Protein 3HY3 (pdb70)

B-factor: mean 26.18, std 9.14, range [11.05, 98.12]

Solvent-accessible surface area: 9879 Å² total; per-residue (Å²): 201,54,81,60,65,46,66,47,42,33,152,54,26,47,41,103,0,94,61,113,14,221,88,32,64,83,78,47,21,111,102,1,5,54,47,0,6,68,86,0,41,76,28,66,61,0,102,172,9,55,44,0,0,0,7,16,24,47,112,30,18,1,60,1,118,112,0,8,36,16,0,46,148,131,62,14,47,0,0,0,26,50,44,134,94,144,64,57,68,7,11,1,0,66,1,115,35,40,123,37,26,94,156,20,77,126,25,110,130,103,26,26,28,1,24,123,74,58,147,43,58,54,0,12,84,60,58,0,4,60,0,0,0,1,12,8,1,0,0,0,136,119,5,24,28,2,14,50,47,63,28,46,6,27,53,4,1,133,85,0,85,82,102,31,118,77,92,1,55,1,0,0,4,0,2,99,44,1,38,15,169,105,0,29,38,101,93,41,107,7,83,50,20,14,55,69

GO terms:
  GO:0030272 5-formyltetrahydrofolate cyclo-ligase activity (F, IDA)
  GO:0046653 tetrahydrofolate metabolic process (P, IDA)
  GO:0005739 mitochondrion (C, HTP)
  GO:0030272 5-formyltetrahydrofolate cyclo-ligase activity (F, TAS)
  GO:0005829 cytosol (C, TAS)
  GO:0046655 folic acid metabolic process (P, TAS)
  GO:0005515 protein binding (F, IPI)
  GO:0005524 ATP binding (F, IDA)
  GO:0005542 folic acid binding (F, IDA)
  GO:0005737 cytoplasm (C, IDA)
  GO:0005759 mitochondrial matrix (C, IDA)
  GO:0035999 tetrahydrofolate interconversion (P, IMP)
  GO:0030272 5-formyltetrahydrofolate cyclo-ligase activity (F, IMP)
  GO:0046657 folic acid catabolic process (P, IMP)
  GO:0005829 cytosol (C, IDA)

InterPro domains:
  IPR002698 5-formyltetrahydrofolate cyclo-ligase [PF01812] (10-198)
  IPR002698 5-formyltetrahydrofolate cyclo-ligase [PIRSF006806] (6-199)
  IPR002698 5-formyltetrahydrofolate cyclo-ligase [PTHR23407] (5-200)
  IPR002698 5-formyltetrahydrofolate cyclo-ligase [TIGR02727] (10-197)
  IPR024185 5-formyltetrahydrofolate cyclo-ligase-like domain superfamily [G3DSA:3.40.50.10420] (1-203)
  IPR037171 NagB/RpiA transferase-like [SSF100950] (10-200)

Sequence (196 aa):
MAAAAVSSAKRSLRGELKQRLRAMSAEERLRQSRVLSQKVIAHSEYQKSKRISIFLSMQDEIETEEIIKDIFQRGKICFIPRYRFQSNHMDMVRIESPEEISLLPKTSWNIPQPGEGDVREEALSTGGLDLIFMPGLGFDKHGNRLGRGKGYYDAYLKRCLQHQEVKPYTLALAFKEQICLQVPVNDMKVDEVLYE

Foldseek 3Di:
DVVVVLVVLLVVVLVVLVVVLVVDDPVVLVVFLVVVLVVLVPDPLNLPWQEEEEECDQSSWRHCLSVQQVCVVSNHFYWYWDADVVVRAIFTFTDNHSVVLVVADADPSRGGDHDDPDDTDTQLVPQATQEYADEASAAEFVQFGRHPPPCNVVVVQVVRVVRDPDRHQYEYEDEPSRYDHDRRDPHDGHPYYDGD

CATH classification: 3.40.50.10420

Nearest PDB structures (foldseek):
  3hy3-assembly1_A  TM=1.005E+00  e=4.213E-42  Homo sapiens
  3hxt-assembly1_A  TM=1.002E+00  e=1.364E-39  Homo sapiens
  3hy6-assembly1_A  TM=1.002E+00  e=3.767E-39  Homo sapiens
  3hy4-assembly1_A  TM=9.991E-01  e=3.647E-37  Homo sapiens
  2jcb-assembly2_B  TM=9.205E-01  e=3.045E-14  Bacillus anthracis str. Ames

Organism: Homo sapiens (NCBI:txid9606)

Structure (mmCIF, N/CA/C/O backbone):
data_3HY3
#
_entry.id   3HY3
#
_cell.length_a   48.861
_cell.length_b   144.974
_cell.length_c   59.408
_cell.angle_alpha   90.00
_cell.angle_beta   90.00
_cell.angle_gamma   90.00
#
_symmetry.space_group_name_H-M   'C 2 2 21'
#
loop_
_entity.id
_entity.type
_entity.pdbx_description
1 polymer '5-formyltetrahydrofolate cyclo-ligase'
2 non-polymer 'N-({4-[{[(2R,4S,4aR,6S,8aS)-2-amino-4-hydroxydecahydropteridin-6-yl]methyl}(formyl)amino]phenyl}carbonyl)-D-glutamic acid'
3 non-polymer 'NICKEL (II) ION'
4 non-polymer 'MAGNESIUM ION'
5 water water
#
loop_
_atom_site.group_PDB
_atom_site.id
_atom_site.type_symbol
_atom_site.label_atom_id
_atom_site.label_alt_id
_atom_site.label_comp_id
_atom_site.label_asym_id
_atom_site.label_entity_id
_atom_site.label_seq_id
_atom_site.pdbx_PDB_ins_code
_atom_site.Cartn_x
_atom_site.Cartn_y
_atom_site.Cartn_z
_atom_site.occupancy
_atom_site.B_iso_or_equiv
_atom_site.auth_seq_id
_atom_site.auth_comp_id
_atom_site.auth_asym_id
_atom_site.auth_atom_id
_atom_site.pdbx_PDB_model_num
ATOM 1 N N . MET A 1 1 ? -18.005 10.185 -7.331 1.00 33.05 1 MET A N 1
ATOM 2 C CA . MET A 1 1 ? -18.380 11.564 -7.668 1.00 29.41 1 MET A CA 1
ATOM 3 C C . MET A 1 1 ? -17.788 12.553 -6.620 1.00 27.64 1 MET A C 1
ATOM 4 O O . MET A 1 1 ? -17.241 13.569 -6.987 1.00 25.46 1 MET A O 1
ATOM 9 N N . ALA A 1 2 ? -17.919 12.248 -5.328 1.00 25.48 2 ALA A N 1
ATOM 10 C CA . ALA A 1 2 ? -17.271 13.045 -4.320 1.00 25.43 2 ALA A CA 1
ATOM 11 C C . ALA A 1 2 ? -15.731 13.089 -4.457 1.00 25.79 2 ALA A C 1
ATOM 12 O O . ALA A 1 2 ? -15.137 14.146 -4.209 1.00 23.50 2 ALA A O 1
ATOM 13 N N . ALA A 1 3 ? -15.125 11.936 -4.799 1.00 25.67 3 ALA A N 1
ATOM 14 C CA . ALA A 1 3 ? -13.677 11.852 -5.088 1.00 27.42 3 ALA A CA 1
ATOM 15 C C . ALA A 1 3 ? -13.346 12.802 -6.221 1.00 24.53 3 ALA A C 1
ATOM 16 O O . ALA A 1 3 ? -12.419 13.592 -6.130 1.00 26.57 3 ALA A O 1
ATOM 18 N N . ALA A 1 4 ? -14.116 12.709 -7.302 1.00 23.69 4 ALA A N 1
ATOM 19 C CA . ALA A 1 4 ? -13.848 13.555 -8.468 1.00 21.61 4 ALA A CA 1
ATOM 20 C C . ALA A 1 4 ? -13.963 15.049 -8.105 1.00 21.07 4 ALA A C 1
ATOM 21 O O . ALA A 1 4 ? -13.301 15.848 -8.695 1.00 17.76 4 ALA A O 1
ATOM 23 N N . ALA A 1 5 ? -14.930 15.417 -7.244 1.00 19.77 5 ALA A N 1
ATOM 24 C CA . ALA A 1 5 ? -15.067 16.824 -6.924 1.00 20.60 5 ALA A CA 1
ATOM 25 C C . ALA A 1 5 ? -13.875 17.294 -6.092 1.00 19.57 5 ALA A C 1
ATOM 26 O O . ALA A 1 5 ? -13.417 18.430 -6.206 1.00 18.16 5 ALA A O 1
ATOM 28 N N . VAL A 1 6 ? -13.355 16.393 -5.259 1.00 20.19 6 VAL A N 1
ATOM 29 C CA . VAL A 1 6 ? -12.111 16.703 -4.552 1.00 20.49 6 VAL A CA 1
ATOM 30 C C . VAL A 1 6 ? -10.939 16.948 -5.533 1.00 18.49 6 VAL A C 1
ATOM 31 O O . VAL A 1 6 ? -10.211 17.948 -5.414 1.00 16.99 6 VAL A O 1
ATOM 35 N N . SER A 1 7 ? -10.831 16.054 -6.529 1.00 19.05 7 SER A N 1
ATOM 36 C CA . SER A 1 7 ? -9.734 16.200 -7.517 1.00 19.24 7 SER A CA 1
ATOM 37 C C . SER A 1 7 ? -9.899 17.509 -8.281 1.00 19.39 7 SER A C 1
ATOM 38 O O . SER A 1 7 ? -8.919 18.159 -8.622 1.00 20.10 7 SER A O 1
ATOM 41 N N . SER A 1 8 ? -11.153 17.841 -8.626 1.00 20.28 8 SER A N 1
ATOM 42 C CA . SER A 1 8 ? -11.407 19.063 -9.342 1.00 20.46 8 SER A CA 1
ATOM 43 C C . SER A 1 8 ? -10.963 20.306 -8.530 1.00 19.78 8 SER A C 1
ATOM 44 O O . SER A 1 8 ? -10.341 21.234 -9.053 1.00 20.14 8 SER A O 1
ATOM 47 N N . ALA A 1 9 ? -11.288 20.321 -7.234 1.00 19.82 9 ALA A N 1
ATOM 48 C CA . ALA A 1 9 ? -10.878 21.429 -6.366 1.00 20.47 9 ALA A CA 1
ATOM 49 C C . ALA A 1 9 ? -9.351 21.520 -6.270 1.00 19.85 9 ALA A C 1
ATOM 50 O O . ALA A 1 9 ? -8.765 22.615 -6.304 1.00 20.63 9 ALA A O 1
ATOM 52 N N . LYS A 1 10 ? -8.688 20.369 -6.142 1.00 19.39 10 LYS A N 1
ATOM 53 C CA . LYS A 1 10 ? -7.223 20.372 -6.103 1.00 19.14 10 LYS A CA 1
ATOM 54 C C . LYS A 1 10 ? -6.618 20.927 -7.389 1.00 19.40 10 LYS A C 1
ATOM 55 O O . LYS A 1 10 ? -5.745 21.745 -7.381 1.00 17.75 10 LYS A O 1
ATOM 61 N N . ARG A 1 11 ? -7.166 20.498 -8.515 1.00 20.52 11 ARG A N 1
ATOM 62 C CA . ARG A 1 11 ? -6.678 20.973 -9.800 1.00 19.97 11 ARG A CA 1
ATOM 63 C C . ARG A 1 11 ? -6.853 22.468 -9.933 1.00 19.33 11 ARG A C 1
ATOM 64 O O . ARG A 1 11 ? -5.946 23.198 -10.346 1.00 19.80 11 ARG A O 1
ATOM 72 N N . SER A 1 12 ? -8.037 22.956 -9.587 1.00 20.92 12 SER A N 1
ATOM 73 C CA . SER A 1 12 ? -8.272 24.409 -9.659 1.00 23.61 12 SER A CA 1
ATOM 74 C C . SER A 1 12 ? -7.306 25.227 -8.784 1.00 23.14 12 SER A C 1
ATOM 75 O O . SER A 1 12 ? -6.726 26.218 -9.225 1.00 22.99 12 SER A O 1
ATOM 78 N N . LEU A 1 13 ? -7.091 24.761 -7.560 1.00 21.66 13 LEU A N 1
ATOM 79 C CA . LEU A 1 13 ? -6.155 25.436 -6.675 1.00 20.39 13 LEU A CA 1
ATOM 80 C C . LEU A 1 13 ? -4.690 25.400 -7.179 1.00 20.94 13 LEU A C 1
ATOM 81 O O . LEU A 1 13 ? -3.945 26.379 -7.091 1.00 22.53 13 LEU A O 1
ATOM 86 N N . ARG A 1 14 ? -4.264 24.260 -7.699 1.00 19.67 14 ARG A N 1
ATOM 87 C CA . ARG A 1 14 ? -2.985 24.183 -8.369 1.00 20.36 14 ARG A CA 1
ATOM 88 C C . ARG A 1 14 ? -2.782 25.230 -9.445 1.00 21.71 14 ARG A C 1
ATOM 89 O O . ARG A 1 14 ? -1.700 25.875 -9.505 1.00 20.43 14 ARG A O 1
ATOM 97 N N . GLY A 1 15 ? -3.815 25.400 -10.288 1.00 21.46 15 GLY A N 1
ATOM 98 C CA . GLY A 1 15 ? -3.746 26.437 -11.341 1.00 22.24 15 GLY A CA 1
ATOM 99 C C . GLY A 1 15 ? -3.619 27.810 -10.730 1.00 23.70 15 GLY A C 1
ATOM 100 O O . GLY A 1 15 ? -2.766 28.575 -11.142 1.00 25.99 15 GLY A O 1
ATOM 101 N N . GLU A 1 16 ? -4.391 28.093 -9.678 1.00 25.41 16 GLU A N 1
ATOM 102 C CA . GLU A 1 16 ? -4.237 29.376 -9.003 1.00 28.27 16 GLU A CA 1
ATOM 103 C C . GLU A 1 16 ? -2.816 29.623 -8.459 1.00 25.89 16 GLU A C 1
ATOM 104 O O . GLU A 1 16 ? -2.202 30.675 -8.694 1.00 25.08 16 GLU A O 1
ATOM 110 N N . LEU A 1 17 ? -2.307 28.635 -7.713 1.00 25.82 17 LEU A N 1
ATOM 111 C CA . LEU A 1 17 ? -0.996 28.708 -7.085 1.00 24.51 17 LEU A CA 1
ATOM 112 C C . LEU A 1 17 ? 0.052 28.830 -8.112 1.00 23.52 17 LEU A C 1
ATOM 113 O O . LEU A 1 17 ? 0.921 29.670 -7.980 1.00 24.68 17 LEU A O 1
ATOM 118 N N . LYS A 1 18 ? 0.012 27.989 -9.160 1.00 24.83 18 LYS A N 1
ATOM 119 C CA . LYS A 1 18 ? 1.028 28.084 -10.203 1.00 24.07 18 LYS A CA 1
ATOM 120 C C . LYS A 1 18 ? 1.100 29.448 -10.860 1.00 25.08 18 LYS A C 1
ATOM 121 O O . LYS A 1 18 ? 2.194 29.896 -11.224 1.00 26.08 18 LYS A O 1
ATOM 127 N N . GLN A 1 19 ? -0.044 30.091 -11.052 1.00 25.98 19 GLN A N 1
ATOM 128 C CA . GLN A 1 19 ? -0.064 31.396 -11.677 1.00 28.04 19 GLN A CA 1
ATOM 129 C C . GLN A 1 19 ? 0.656 32.422 -10.781 1.00 30.11 19 GLN A C 1
ATOM 130 O O . GLN A 1 19 ? 1.545 33.211 -11.269 1.00 29.80 19 GLN A O 1
ATOM 132 N N . ARG A 1 20 ? 0.314 32.425 -9.490 1.00 29.52 20 ARG A N 1
ATOM 133 C CA . ARG A 1 20 ? 1.095 33.256 -8.496 1.00 31.56 20 ARG A CA 1
ATOM 134 C C . ARG A 1 20 ? 2.576 32.969 -8.442 1.00 30.84 20 ARG A C 1
ATOM 135 O O . ARG A 1 20 ? 3.422 33.874 -8.377 1.00 32.15 20 ARG A O 1
ATOM 143 N N . LEU A 1 21 ? 2.920 31.688 -8.474 1.00 32.21 21 LEU A N 1
ATOM 144 C CA . LEU A 1 21 ? 4.325 31.352 -8.480 1.00 31.38 21 LEU A CA 1
ATOM 145 C C . LEU A 1 21 ? 5.013 31.820 -9.751 1.00 32.88 21 LEU A C 1
ATOM 146 O O . LEU A 1 21 ? 6.165 32.322 -9.701 1.00 31.78 21 LEU A O 1
ATOM 151 N N . ARG A 1 22 ? 4.336 31.671 -10.896 1.00 32.94 22 ARG A N 1
ATOM 152 C CA . ARG A 1 22 ? 4.845 32.277 -12.158 1.00 35.53 22 ARG A CA 1
ATOM 153 C C . ARG A 1 22 ? 5.036 33.792 -12.057 1.00 34.89 22 ARG A C 1
ATOM 154 O O . ARG A 1 22 ? 5.974 34.323 -12.631 1.00 36.41 22 ARG A O 1
ATOM 162 N N . ALA A 1 23 ? 4.163 34.459 -11.320 1.00 34.39 23 ALA A N 1
ATOM 163 C CA . ALA A 1 23 ? 4.135 35.907 -11.288 1.00 35.20 23 ALA A CA 1
ATOM 164 C C . ALA A 1 23 ? 5.159 36.557 -10.308 1.00 36.77 23 ALA A C 1
ATOM 165 O O . ALA A 1 23 ? 5.183 37.791 -10.115 1.00 37.27 23 ALA A O 1
ATOM 167 N N . MET A 1 24 ? 5.975 35.729 -9.660 1.00 36.97 24 MET A N 1
ATOM 168 C CA . MET A 1 24 ? 6.919 36.211 -8.660 1.00 35.80 24 MET A CA 1
ATOM 169 C C . MET A 1 24 ? 8.272 36.529 -9.346 1.00 34.67 24 MET A C 1
ATOM 170 O O . MET A 1 24 ? 8.645 35.857 -10.287 1.00 36.83 24 MET A O 1
ATOM 175 N N . SER A 1 25 ? 9.069 37.505 -8.920 1.00 33.23 25 SER A N 1
ATOM 176 C CA . SER A 1 25 ? 10.414 37.652 -9.532 1.00 32.18 25 SER A CA 1
ATOM 177 C C . SER A 1 25 ? 11.538 36.710 -9.024 1.00 31.79 25 SER A C 1
ATOM 178 O O . SER A 1 25 ? 11.535 36.265 -7.915 1.00 33.62 25 SER A O 1
ATOM 181 N N . ALA A 1 26 ? 12.529 36.444 -9.831 1.00 31.12 26 ALA A N 1
ATOM 182 C CA . ALA A 1 26 ? 13.635 35.679 -9.360 1.00 32.44 26 ALA A CA 1
ATOM 183 C C . ALA A 1 26 ? 14.191 36.273 -8.069 1.00 33.65 26 ALA A C 1
ATOM 184 O O . ALA A 1 26 ? 14.441 35.549 -7.100 1.00 32.56 26 ALA A O 1
ATOM 186 N N . GLU A 1 27 ? 14.421 37.588 -8.070 1.00 34.16 27 GLU A N 1
ATOM 187 C CA . GLU A 1 27 ? 14.988 38.277 -6.869 1.00 33.65 27 GLU A CA 1
ATOM 188 C C . GLU A 1 27 ? 14.101 38.072 -5.626 1.00 33.43 27 GLU A C 1
ATOM 189 O O . GLU A 1 27 ? 14.577 37.908 -4.518 1.00 35.18 27 GLU A O 1
ATOM 191 N N . GLU A 1 28 ? 12.806 38.092 -5.786 1.00 32.39 28 GLU A N 1
ATOM 192 C CA . GLU A 1 28 ? 11.970 37.973 -4.634 1.00 31.78 28 GLU A CA 1
ATOM 193 C C . GLU A 1 28 ? 11.937 36.506 -4.109 1.00 32.05 28 GLU A C 1
ATOM 194 O O . GLU A 1 28 ? 11.954 36.264 -2.929 1.00 31.01 28 GLU A O 1
ATOM 200 N N . ARG A 1 29 ? 11.831 35.552 -5.004 1.00 30.51 29 ARG A N 1
ATOM 201 C CA . ARG A 1 29 ? 11.871 34.150 -4.586 1.00 29.18 29 ARG A CA 1
ATOM 202 C C . ARG A 1 29 ? 13.166 33.971 -3.752 1.00 29.50 29 ARG A C 1
ATOM 203 O O . ARG A 1 29 ? 13.169 33.308 -2.698 1.00 28.67 29 ARG A O 1
ATOM 205 N N . LEU A 1 30 ? 14.263 34.557 -4.229 1.00 29.16 30 LEU A N 1
ATOM 206 C CA . LEU A 1 30 ? 15.556 34.537 -3.529 1.00 31.02 30 LEU A CA 1
ATOM 207 C C . LEU A 1 30 ? 15.532 35.205 -2.157 1.00 31.09 30 LEU A C 1
ATOM 208 O O . LEU A 1 30 ? 16.196 34.691 -1.228 1.00 29.50 30 LEU A O 1
ATOM 213 N N . ARG A 1 31 ? 14.776 36.296 -2.028 1.00 30.25 31 ARG A N 1
ATOM 214 C CA . ARG A 1 31 ? 14.600 36.986 -0.721 1.00 31.05 31 ARG A CA 1
ATOM 215 C C . ARG A 1 31 ? 13.798 36.144 0.342 1.00 32.04 31 ARG A C 1
ATOM 216 O O . ARG A 1 31 ? 14.231 36.034 1.492 1.00 30.17 31 ARG A O 1
ATOM 224 N N . GLN A 1 32 ? 12.749 35.448 -0.095 1.00 27.97 32 GLN A N 1
ATOM 225 C CA . GLN A 1 32 ? 11.927 34.744 0.837 1.00 27.35 32 GLN A CA 1
ATOM 226 C C . GLN A 1 32 ? 12.705 33.468 1.195 1.00 26.02 32 GLN A C 1
ATOM 227 O O . GLN A 1 32 ? 12.521 32.981 2.338 1.00 24.80 32 GLN A O 1
ATOM 233 N N . SER A 1 33 ? 13.444 32.926 0.221 1.00 24.87 33 SER A N 1
ATOM 234 C CA . SER A 1 33 ? 14.292 31.748 0.463 1.00 24.29 33 SER A CA 1
ATOM 235 C C . SER A 1 33 ? 15.374 32.103 1.513 1.00 26.42 33 SER A C 1
ATOM 236 O O . SER A 1 33 ? 15.701 31.304 2.386 1.00 25.09 33 SER A O 1
ATOM 239 N N . ARG A 1 34 ? 15.975 33.285 1.418 1.00 23.78 34 ARG A N 1
ATOM 240 C CA . ARG A 1 34 ? 16.934 33.697 2.449 1.00 25.35 34 ARG A CA 1
ATOM 241 C C . ARG A 1 34 ? 16.320 33.812 3.843 1.00 23.93 34 ARG A C 1
ATOM 242 O O . ARG A 1 34 ? 16.968 33.403 4.849 1.00 25.19 34 ARG A O 1
ATOM 244 N N . VAL A 1 35 ? 15.128 34.321 3.944 1.00 24.53 35 VAL A N 1
ATOM 245 C CA . VAL A 1 35 ? 14.405 34.408 5.180 1.00 25.14 35 VAL A CA 1
ATOM 246 C C . VAL A 1 35 ? 14.104 32.996 5.745 1.00 27.15 35 VAL A C 1
ATOM 247 O O . VAL A 1 35 ? 14.354 32.711 6.939 1.00 25.28 35 VAL A O 1
ATOM 251 N N . LEU A 1 36 ? 13.656 32.088 4.886 1.00 23.27 36 LEU A N 1
ATOM 252 C CA . LEU A 1 36 ? 13.393 30.740 5.383 1.00 23.65 36 LEU A CA 1
ATOM 253 C C . LEU A 1 36 ? 14.628 30.022 5.806 1.00 22.68 36 LEU A C 1
ATOM 254 O O . LEU A 1 36 ? 14.527 29.233 6.791 1.00 24.88 36 LEU A O 1
ATOM 259 N N . SER A 1 37 ? 15.741 30.209 5.103 1.00 21.95 37 SER A N 1
ATOM 260 C CA . SER A 1 37 ? 17.005 29.546 5.438 1.00 23.43 37 SER A CA 1
ATOM 261 C C . SER A 1 37 ? 17.424 29.909 6.882 1.00 24.69 37 SER A C 1
ATOM 262 O O . SER A 1 37 ? 17.829 29.040 7.636 1.00 23.14 37 SER A O 1
ATOM 265 N N . GLN A 1 38 ? 17.310 31.203 7.225 1.00 25.61 38 GLN A N 1
ATOM 266 C CA . GLN A 1 38 ? 17.640 31.656 8.600 1.00 24.74 38 GLN A CA 1
ATOM 267 C C . GLN A 1 38 ? 16.659 31.025 9.603 1.00 24.34 38 GLN A C 1
ATOM 268 O O . GLN A 1 38 ? 17.061 30.616 10.706 1.00 25.19 38 GLN A O 1
ATOM 270 N N . LYS A 1 39 ? 15.377 30.970 9.259 1.00 22.80 39 LYS A N 1
ATOM 271 C CA . LYS A 1 39 ? 14.388 30.319 10.098 1.00 22.39 39 LYS A CA 1
ATOM 272 C C . LYS A 1 39 ? 14.653 28.840 10.356 1.00 22.91 39 LYS A C 1
ATOM 273 O O . LYS A 1 39 ? 14.568 28.387 11.479 1.00 22.20 39 LYS A O 1
ATOM 279 N N . VAL A 1 40 ? 14.931 28.084 9.297 1.00 21.52 40 VAL A N 1
ATOM 280 C CA . VAL A 1 40 ? 15.330 26.685 9.431 1.00 18.92 40 VAL A CA 1
ATOM 281 C C . VAL A 1 40 ? 16.613 26.507 10.300 1.00 20.16 40 VAL A C 1
ATOM 282 O O . VAL A 1 40 ? 16.608 25.672 11.233 1.00 21.62 40 VAL A O 1
ATOM 286 N N . ILE A 1 41 ? 17.656 27.287 10.030 1.00 19.94 41 ILE A N 1
ATOM 287 C CA . ILE A 1 41 ? 18.914 27.158 10.725 1.00 24.24 41 ILE A CA 1
ATOM 288 C C . ILE A 1 41 ? 18.730 27.389 12.219 1.00 23.65 41 ILE A C 1
ATOM 289 O O . ILE A 1 41 ? 19.423 26.755 13.009 1.00 24.73 41 ILE A O 1
ATOM 294 N N . ALA A 1 42 ? 17.794 28.251 12.610 1.00 23.79 42 ALA A N 1
ATOM 295 C CA . ALA A 1 42 ? 17.447 28.481 14.033 1.00 24.37 42 ALA A CA 1
ATOM 296 C C . ALA A 1 42 ? 16.446 27.501 14.565 1.00 23.23 42 ALA A C 1
ATOM 297 O O . ALA A 1 42 ? 16.062 27.591 15.766 1.00 25.90 42 ALA A O 1
ATOM 299 N N . HIS A 1 43 ? 15.935 26.574 13.734 1.00 19.78 43 HIS A N 1
ATOM 300 C CA . HIS A 1 43 ? 14.828 25.752 14.147 1.00 20.21 43 HIS A CA 1
ATOM 301 C C . HIS A 1 43 ? 15.273 24.509 15.030 1.00 20.85 43 HIS A C 1
ATOM 302 O O . HIS A 1 43 ? 16.173 23.789 14.694 1.00 19.39 43 HIS A O 1
ATOM 309 N N . SER A 1 44 ? 14.641 24.321 16.169 1.00 22.27 44 SER A N 1
ATOM 310 C CA . SER A 1 44 ? 15.162 23.302 17.096 1.00 23.72 44 SER A CA 1
ATOM 311 C C . SER A 1 44 ? 15.102 21.891 16.574 1.00 23.42 44 SER A C 1
ATOM 312 O O . SER A 1 44 ? 16.002 21.074 16.870 1.00 22.40 44 SER A O 1
ATOM 315 N N . GLU A 1 45 ? 14.058 21.570 15.808 1.00 22.70 45 GLU A N 1
ATOM 316 C CA . GLU A 1 45 ? 13.967 20.218 15.239 1.00 23.96 45 GLU A CA 1
ATOM 317 C C . GLU A 1 45 ? 15.049 20.008 14.163 1.00 23.51 45 GLU A C 1
ATOM 318 O O . GLU A 1 45 ? 15.665 18.938 14.087 1.00 21.85 45 GLU A O 1
ATOM 324 N N . TYR A 1 46 ? 15.338 21.032 13.365 1.00 21.04 46 TYR A N 1
ATOM 325 C CA . TYR A 1 46 ? 16.462 21.007 12.427 1.00 19.13 46 TYR A CA 1
ATOM 326 C C . TYR A 1 46 ? 17.823 20.870 13.191 1.00 18.86 46 TYR A C 1
ATOM 327 O O . TYR A 1 46 ? 18.629 20.020 12.899 1.00 15.62 46 TYR A O 1
ATOM 336 N N . GLN A 1 47 ? 18.016 21.655 14.237 1.00 17.18 47 GLN A N 1
ATOM 337 C CA . GLN A 1 47 ? 19.315 21.642 14.934 1.00 18.48 47 GLN A CA 1
ATOM 338 C C . GLN A 1 47 ? 19.587 20.245 15.549 1.00 17.49 47 GLN A C 1
ATOM 339 O O . GLN A 1 47 ? 20.694 19.748 15.509 1.00 19.95 47 GLN A O 1
ATOM 345 N N . LYS A 1 48 ? 18.564 19.613 16.092 1.00 18.22 48 LYS A N 1
ATOM 346 C CA . LYS A 1 48 ? 18.749 18.298 16.728 1.00 19.05 48 LYS A CA 1
ATOM 347 C C . LYS A 1 48 ? 18.752 17.147 15.802 1.00 20.02 48 LYS A C 1
ATOM 348 O O . LYS A 1 48 ? 19.166 16.100 16.195 1.00 21.47 48 LYS A O 1
ATOM 354 N N . SER A 1 49 ? 18.319 17.286 14.559 1.00 19.51 49 SER A N 1
ATOM 355 C CA . SER A 1 49 ? 18.157 16.122 13.657 1.00 21.06 49 SER A CA 1
ATOM 356 C C . SER A 1 49 ? 19.453 15.653 13.031 1.00 21.87 49 SER A C 1
ATOM 357 O O . SER A 1 49 ? 20.293 16.463 12.685 1.00 25.70 49 SER A O 1
ATOM 360 N N . LYS A 1 50 ? 19.709 14.325 13.034 1.00 17.62 50 LYS A N 1
ATOM 361 C CA . LYS A 1 50 ? 21.003 13.823 12.510 1.00 20.05 50 LYS A CA 1
ATOM 362 C C . LYS A 1 50 ? 20.883 13.380 11.078 1.00 19.78 50 LYS A C 1
ATOM 363 O O . LYS A 1 50 ? 21.848 13.475 10.335 1.00 21.76 50 LYS A O 1
ATOM 365 N N . ARG A 1 51 ? 19.703 12.881 10.721 1.00 16.46 51 ARG A N 1
ATOM 366 C CA . ARG A 1 51 ? 19.507 12.245 9.348 1.00 14.45 51 ARG A CA 1
ATOM 367 C C . ARG A 1 51 ? 18.355 12.984 8.701 1.00 13.39 51 ARG A C 1
ATOM 368 O O . ARG A 1 51 ? 17.229 12.963 9.219 1.00 14.66 51 ARG A O 1
ATOM 376 N N . ILE A 1 52 ? 18.646 13.634 7.589 1.00 15.56 52 ILE A N 1
ATOM 377 C CA . ILE A 1 52 ? 17.725 14.620 6.976 1.00 15.45 52 ILE A CA 1
ATOM 378 C C . ILE A 1 52 ? 17.473 14.338 5.528 1.00 13.17 52 ILE A C 1
ATOM 379 O O . ILE A 1 52 ? 18.377 13.916 4.817 1.00 16.18 52 ILE A O 1
ATOM 384 N N . SER A 1 53 ? 16.216 14.466 5.112 1.00 15.28 53 SER A N 1
ATOM 385 C CA . SER A 1 53 ? 15.908 14.452 3.677 1.00 15.12 53 SER A CA 1
ATOM 386 C C . SER A 1 53 ? 15.540 15.883 3.272 1.00 13.10 53 SER A C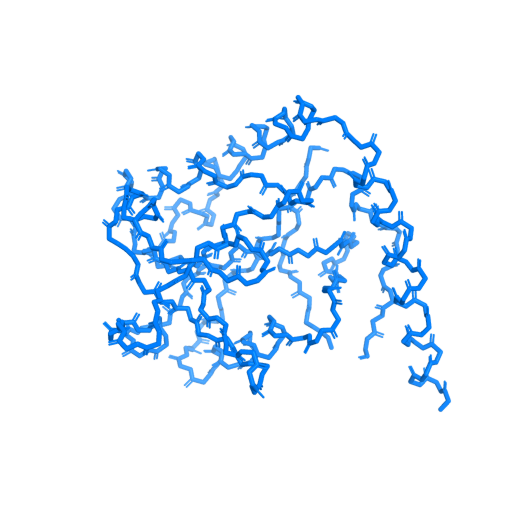 1
ATOM 387 O O . SER A 1 53 ? 14.727 16.534 3.905 1.00 13.32 53 SER A O 1
ATOM 390 N N . ILE A 1 54 ? 16.179 16.364 2.210 1.00 12.26 54 ILE A N 1
ATOM 391 C CA . ILE A 1 54 ? 15.834 17.734 1.669 1.00 12.25 54 ILE A CA 1
ATOM 392 C C . ILE A 1 54 ? 15.709 17.632 0.168 1.00 13.56 54 ILE A C 1
ATOM 393 O O . ILE A 1 54 ? 16.376 16.770 -0.484 1.00 13.66 54 ILE A O 1
ATOM 398 N N . PHE A 1 55 ? 14.831 18.460 -0.385 1.00 13.21 55 PHE A N 1
ATOM 399 C CA . PHE A 1 55 ? 14.688 18.472 -1.861 1.00 14.23 55 PHE A CA 1
ATOM 400 C C . PHE A 1 55 ? 15.571 19.512 -2.550 1.00 16.19 55 PHE A C 1
ATOM 401 O O . PHE A 1 55 ? 16.056 20.486 -1.945 1.00 15.34 55 PHE A O 1
ATOM 409 N N . LEU A 1 56 ? 15.827 19.259 -3.839 1.00 15.80 56 LEU A N 1
ATOM 410 C CA . LEU A 1 56 ? 16.651 20.141 -4.640 1.00 19.19 56 LEU A CA 1
ATOM 411 C C . LEU A 1 56 ? 15.687 21.027 -5.436 1.00 20.39 56 LEU A C 1
ATOM 412 O O . LEU A 1 56 ? 14.792 20.530 -6.108 1.00 21.29 56 LEU A O 1
ATOM 417 N N . SER A 1 57 ? 15.811 22.323 -5.308 1.00 22.23 57 SER A N 1
ATOM 418 C CA . SER A 1 57 ? 14.629 23.224 -5.493 1.00 21.42 57 SER A CA 1
ATOM 419 C C . SER A 1 57 ? 14.349 23.424 -6.965 1.00 23.87 57 SER A C 1
ATOM 420 O O . SER A 1 57 ? 15.297 23.693 -7.758 1.00 22.92 57 SER A O 1
ATOM 423 N N . MET A 1 58 ? 13.080 23.261 -7.304 1.00 23.19 58 MET A N 1
ATOM 424 C CA . MET A 1 58 ? 12.548 23.663 -8.672 1.00 25.31 58 MET A CA 1
ATOM 425 C C . MET A 1 58 ? 12.329 25.177 -8.706 1.00 26.14 58 MET A C 1
ATOM 426 O O . MET A 1 58 ? 12.392 25.866 -7.632 1.00 24.98 58 MET A O 1
ATOM 431 N N . GLN A 1 59 ? 12.106 25.751 -9.904 1.00 27.13 59 GLN A N 1
ATOM 432 C CA . GLN A 1 59 ? 12.062 27.213 -9.951 1.00 28.15 59 GLN A CA 1
ATOM 433 C C . GLN A 1 59 ? 10.830 27.761 -9.241 1.00 28.21 59 GLN A C 1
ATOM 434 O O . GLN A 1 59 ? 10.751 28.945 -8.979 1.00 29.38 59 GLN A O 1
ATOM 436 N N . ASP A 1 60 ? 9.869 26.921 -8.916 1.00 28.79 60 ASP A N 1
ATOM 437 C CA . ASP A 1 60 ? 8.664 27.438 -8.270 1.00 28.55 60 ASP A CA 1
ATOM 438 C C . ASP A 1 60 ? 8.681 27.073 -6.777 1.00 25.95 60 ASP A C 1
ATOM 439 O O . ASP A 1 60 ? 7.624 26.966 -6.167 1.00 28.60 60 ASP A O 1
ATOM 444 N N . GLU A 1 61 ? 9.857 26.783 -6.254 1.00 23.41 61 GLU A N 1
ATOM 445 C CA . GLU A 1 61 ? 9.954 26.313 -4.852 1.00 21.75 61 GLU A CA 1
ATOM 446 C C . GLU A 1 61 ? 10.920 27.231 -4.103 1.00 20.18 61 GLU A C 1
ATOM 447 O O . GLU A 1 61 ? 11.889 27.728 -4.677 1.00 23.32 61 GLU A O 1
ATOM 453 N N . ILE A 1 62 ? 10.703 27.355 -2.783 1.00 20.93 62 ILE A N 1
ATOM 454 C CA . ILE A 1 62 ? 11.790 27.831 -1.925 1.00 20.49 62 ILE A CA 1
ATOM 455 C C . ILE A 1 62 ? 13.219 27.202 -2.308 1.00 22.93 62 ILE A C 1
ATOM 456 O O . ILE A 1 62 ? 13.377 25.987 -2.512 1.00 23.90 62 ILE A O 1
ATOM 461 N N . GLU A 1 63 ? 14.252 28.050 -2.460 1.00 21.17 63 GLU A N 1
ATOM 462 C CA . GLU A 1 63 ? 15.608 27.611 -2.787 1.00 22.24 63 GLU A CA 1
ATOM 463 C C . GLU A 1 63 ? 16.249 27.007 -1.514 1.00 20.86 63 GLU A C 1
ATOM 464 O O . GLU A 1 63 ? 16.386 27.686 -0.502 1.00 21.90 63 GLU A O 1
ATOM 470 N N . THR A 1 64 ? 16.659 25.753 -1.578 1.00 19.63 64 THR A N 1
ATOM 471 C CA . THR A 1 64 ? 17.266 25.076 -0.388 1.00 20.00 64 THR A CA 1
ATOM 472 C C . THR A 1 64 ? 18.839 25.058 -0.338 1.00 21.64 64 THR A C 1
ATOM 473 O O . THR A 1 64 ? 19.471 24.485 0.615 1.00 20.85 64 THR A O 1
ATOM 477 N N . GLU A 1 65 ? 19.504 25.677 -1.332 1.00 21.16 65 GLU A N 1
ATOM 478 C CA . GLU A 1 65 ? 20.913 25.689 -1.432 1.00 22.50 65 GLU A CA 1
ATOM 479 C C . GLU A 1 65 ? 21.681 26.065 -0.107 1.00 21.67 65 GLU A C 1
ATOM 480 O O . GLU A 1 65 ? 22.637 25.378 0.285 1.00 21.58 65 GLU A O 1
ATOM 486 N N . GLU A 1 66 ? 21.251 27.107 0.539 1.00 22.06 66 GLU A N 1
ATOM 487 C CA . GLU A 1 66 ? 21.922 27.550 1.772 1.00 24.28 66 GLU A CA 1
ATOM 488 C C . GLU A 1 66 ? 21.719 26.518 2.909 1.00 23.12 66 GLU A C 1
ATOM 489 O O . GLU A 1 66 ? 22.630 26.312 3.706 1.00 22.27 66 GLU A O 1
ATOM 495 N N . ILE A 1 67 ? 20.545 25.888 2.943 1.00 21.16 67 ILE A N 1
ATOM 496 C CA . ILE A 1 67 ? 20.223 24.842 3.958 1.00 20.54 67 ILE A CA 1
ATOM 497 C C . ILE A 1 67 ? 21.135 23.626 3.735 1.00 21.86 67 ILE A C 1
ATOM 498 O O . ILE A 1 67 ? 21.704 23.050 4.680 1.00 19.72 67 ILE A O 1
ATOM 503 N N . ILE A 1 68 ? 21.349 23.267 2.470 1.00 18.55 68 ILE A N 1
ATOM 504 C CA . ILE A 1 68 ? 22.203 22.157 2.184 1.00 18.05 68 ILE A CA 1
ATOM 505 C C . ILE A 1 68 ? 23.616 22.381 2.633 1.00 18.96 68 ILE A C 1
ATOM 506 O O . ILE A 1 68 ? 24.258 21.490 3.238 1.00 17.04 68 ILE A O 1
ATOM 511 N N . LYS A 1 69 ? 24.122 23.598 2.374 1.00 19.13 69 LYS A N 1
ATOM 512 C CA . LYS A 1 69 ? 25.447 23.874 2.793 1.00 19.92 69 LYS A CA 1
ATOM 513 C C . LYS A 1 69 ? 25.502 23.772 4.343 1.00 20.96 69 LYS A C 1
ATOM 514 O O . LYS A 1 69 ? 26.436 23.148 4.881 1.00 22.52 69 LYS A O 1
ATOM 516 N N . ASP A 1 70 ? 24.487 24.286 5.032 1.00 21.36 70 ASP A N 1
ATOM 517 C CA . ASP A 1 70 ? 24.473 24.221 6.517 1.00 20.59 70 ASP A CA 1
ATOM 518 C C . ASP A 1 70 ? 24.430 22.782 6.994 1.00 21.46 70 ASP A C 1
ATOM 519 O O . ASP A 1 70 ? 25.055 22.422 7.986 1.00 20.06 70 ASP A O 1
ATOM 524 N N . ILE A 1 71 ? 23.600 21.971 6.324 1.00 18.51 71 ILE A N 1
ATOM 525 C CA . ILE A 1 71 ? 23.519 20.546 6.680 1.00 18.05 71 ILE A CA 1
ATOM 526 C C . ILE A 1 71 ? 24.867 19.867 6.723 1.00 19.51 71 ILE A C 1
ATOM 527 O O . ILE A 1 71 ? 25.179 19.145 7.658 1.00 20.38 71 ILE A O 1
ATOM 532 N N . PHE A 1 72 ? 25.680 20.066 5.692 1.00 20.67 72 PHE A N 1
ATOM 533 C CA . PHE A 1 72 ? 26.945 19.415 5.658 1.00 21.96 72 PHE A CA 1
ATOM 534 C C . PHE A 1 72 ? 27.950 20.073 6.651 1.00 25.45 72 PHE A C 1
ATOM 535 O O . PHE A 1 72 ? 28.808 19.401 7.185 1.00 25.67 72 PHE A O 1
ATOM 543 N N . GLN A 1 73 ? 27.779 21.354 6.910 1.00 25.67 73 GLN A N 1
ATOM 544 C CA . GLN A 1 73 ? 28.596 22.029 7.961 1.00 27.78 73 GLN A CA 1
ATOM 545 C C . GLN A 1 73 ? 28.333 21.496 9.367 1.00 27.15 73 GLN A C 1
ATOM 546 O O . GLN A 1 73 ? 29.181 21.568 10.266 1.00 28.48 73 GLN A O 1
ATOM 552 N N . ARG A 1 74 ? 27.125 21.042 9.615 1.00 23.71 74 ARG A N 1
ATOM 553 C CA . ARG A 1 74 ? 26.798 20.467 10.848 1.00 24.04 74 ARG A CA 1
ATOM 554 C C . ARG A 1 74 ? 26.939 18.918 10.925 1.00 22.80 74 ARG A C 1
ATOM 555 O O . ARG A 1 74 ? 26.407 18.312 11.880 1.00 23.69 74 ARG A O 1
ATOM 563 N N . GLY A 1 75 ? 27.627 18.351 9.929 1.00 22.95 75 GLY A N 1
ATOM 564 C CA . GLY A 1 75 ? 27.853 16.911 9.815 1.00 23.69 75 GLY A CA 1
ATOM 565 C C . GLY A 1 75 ? 26.554 16.105 9.893 1.00 23.51 75 GLY A C 1
ATOM 566 O O . GLY A 1 75 ? 26.522 15.010 10.439 1.00 24.19 75 GLY A O 1
ATOM 567 N N . LYS A 1 76 ? 25.462 16.622 9.329 1.00 21.84 76 LYS A N 1
ATOM 568 C CA . LYS A 1 76 ? 24.262 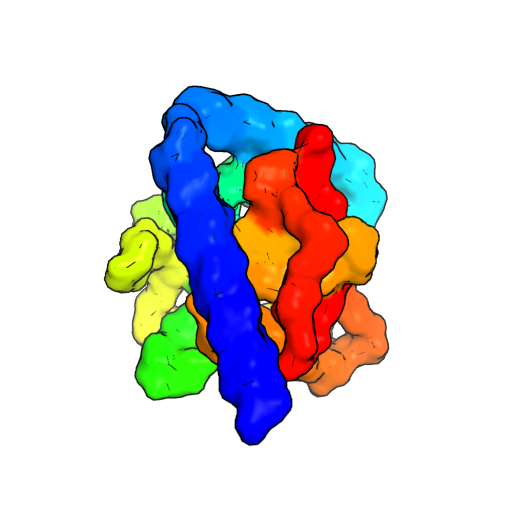15.852 9.279 1.00 20.35 76 LYS A CA 1
ATOM 569 C C . LYS A 1 76 ? 24.387 14.916 8.082 1.00 18.71 76 LYS A C 1
ATOM 570 O O . LYS A 1 76 ? 25.087 15.234 7.143 1.00 22.44 76 LYS A O 1
ATOM 576 N N . ILE A 1 77 ? 23.673 13.797 8.112 1.00 18.96 77 ILE A N 1
ATOM 577 C CA . ILE A 1 77 ? 23.624 12.828 7.012 1.00 18.65 77 ILE A CA 1
ATOM 578 C C . ILE A 1 77 ? 22.477 13.282 6.107 1.00 17.03 77 ILE A C 1
ATOM 579 O O . ILE A 1 77 ? 21.353 13.402 6.535 1.00 19.00 77 ILE A O 1
ATOM 584 N N . CYS A 1 78 ? 22.784 13.466 4.825 1.00 17.78 78 CYS A N 1
ATOM 585 C CA . CYS A 1 78 ? 21.866 14.219 3.949 1.00 15.25 78 CYS A CA 1
ATOM 586 C C . CYS A 1 78 ? 21.363 13.266 2.827 1.00 16.06 78 CYS A C 1
ATOM 587 O O . CYS A 1 78 ? 22.192 12.565 2.189 1.00 17.19 78 CYS A O 1
ATOM 590 N N . PHE A 1 79 ? 20.042 13.237 2.659 1.00 13.50 79 PHE A N 1
ATOM 591 C CA . PHE A 1 79 ? 19.407 12.395 1.594 1.00 13.92 79 PHE A CA 1
ATOM 592 C C . PHE A 1 79 ? 18.600 13.301 0.694 1.00 13.45 79 PHE A C 1
ATOM 593 O O . PHE A 1 79 ? 17.970 14.279 1.181 1.00 14.20 79 PHE A O 1
ATOM 601 N N . ILE A 1 80 ? 18.581 12.963 -0.616 1.00 13.14 80 ILE A N 1
ATOM 602 C CA . ILE A 1 80 ? 17.767 13.735 -1.568 1.00 11.69 80 ILE A CA 1
ATOM 603 C C . ILE A 1 80 ? 16.810 12.757 -2.300 1.00 12.76 80 ILE A C 1
ATOM 604 O O . ILE A 1 80 ? 17.078 11.545 -2.355 1.00 11.05 80 ILE A O 1
ATOM 609 N N . PRO A 1 81 ? 15.760 13.283 -2.938 1.00 11.52 81 PRO A N 1
ATOM 610 C CA . PRO A 1 81 ? 14.855 12.452 -3.717 1.00 13.35 81 PRO A CA 1
ATOM 611 C C . PRO A 1 81 ? 15.517 11.827 -4.899 1.00 12.85 81 PRO A C 1
ATOM 612 O O . PRO A 1 81 ? 16.301 12.452 -5.590 1.00 13.58 81 PRO A O 1
ATOM 616 N N . ARG A 1 82 ? 15.134 10.563 -5.152 1.00 13.48 82 ARG A N 1
ATOM 617 C CA . ARG A 1 82 ? 15.463 9.890 -6.447 1.00 13.20 82 ARG A CA 1
ATOM 618 C C . ARG A 1 82 ? 14.166 9.263 -6.886 1.00 14.45 82 ARG A C 1
ATOM 619 O O . ARG A 1 82 ? 13.644 8.326 -6.221 1.00 15.42 82 ARG A O 1
ATOM 627 N N . TYR A 1 83 ? 13.546 9.843 -7.915 1.00 14.47 83 TYR A N 1
ATOM 628 C CA . TYR A 1 83 ? 12.246 9.480 -8.311 1.00 16.42 83 TYR A CA 1
ATOM 629 C C . TYR A 1 83 ? 12.343 8.513 -9.532 1.00 18.96 83 TYR A C 1
ATOM 630 O O . TYR A 1 83 ? 13.116 8.755 -10.431 1.00 18.73 83 TYR A O 1
ATOM 639 N N . ARG A 1 84 ? 11.541 7.443 -9.519 1.00 21.01 84 ARG A N 1
ATOM 640 C CA . ARG A 1 84 ? 11.510 6.535 -10.659 1.00 23.34 84 ARG A CA 1
ATOM 641 C C . ARG A 1 84 ? 10.188 6.812 -11.337 1.00 22.99 84 ARG A C 1
ATOM 642 O O . ARG A 1 84 ? 9.133 6.536 -10.766 1.00 22.15 84 ARG A O 1
ATOM 650 N N . PHE A 1 85 ? 10.248 7.467 -12.503 1.00 24.13 85 PHE A N 1
ATOM 651 C CA . PHE A 1 85 ? 9.066 7.979 -13.200 1.00 26.47 85 PHE A CA 1
ATOM 652 C C . PHE A 1 85 ? 8.182 6.842 -13.696 1.00 27.34 85 PHE A C 1
ATOM 653 O O . PHE A 1 85 ? 7.000 6.978 -13.674 1.00 24.29 85 PHE A O 1
ATOM 661 N N . GLN A 1 86 ? 8.782 5.702 -14.015 1.00 28.41 86 GLN A N 1
ATOM 662 C CA . GLN A 1 86 ? 7.981 4.600 -14.585 1.00 30.58 86 GLN A CA 1
ATOM 663 C C . GLN A 1 86 ? 6.989 4.093 -13.561 1.00 31.78 86 GLN A C 1
ATOM 664 O O . GLN A 1 86 ? 5.949 3.611 -13.944 1.00 33.81 86 GLN A O 1
ATOM 670 N N . SER A 1 87 ? 7.297 4.156 -12.259 1.00 30.26 87 SER A N 1
ATOM 671 C CA . SER A 1 87 ? 6.431 3.516 -11.263 1.00 29.69 87 SER A CA 1
ATOM 672 C C . SER A 1 87 ? 5.925 4.546 -10.266 1.00 30.02 87 SER A C 1
ATOM 673 O O . SER A 1 87 ? 5.280 4.189 -9.284 1.00 28.84 87 SER A O 1
ATOM 676 N N . ASN A 1 88 ? 6.235 5.823 -10.521 1.00 27.83 88 ASN A N 1
ATOM 677 C CA . ASN A 1 88 ? 5.793 6.903 -9.624 1.00 26.85 88 ASN A CA 1
ATOM 678 C C . ASN A 1 88 ? 6.253 6.620 -8.186 1.00 26.98 88 ASN A C 1
ATOM 679 O O . ASN A 1 88 ? 5.503 6.771 -7.240 1.00 28.17 88 ASN A O 1
ATOM 684 N N . HIS A 1 89 ? 7.508 6.239 -8.012 1.00 25.53 89 HIS A N 1
ATOM 685 C CA . HIS A 1 89 ? 8.011 5.740 -6.679 1.00 22.37 89 HIS A CA 1
ATOM 686 C C . HIS A 1 89 ? 9.219 6.642 -6.403 1.00 19.25 89 HIS A C 1
ATOM 687 O O . HIS A 1 89 ? 10.085 6.860 -7.279 1.00 20.65 89 HIS A O 1
ATOM 694 N N . MET A 1 90 ? 9.405 7.018 -5.129 1.00 17.40 90 MET A N 1
ATOM 695 C CA . MET A 1 90 ? 10.592 7.846 -4.793 1.00 16.02 90 MET A CA 1
ATOM 696 C C . MET A 1 90 ? 11.344 7.094 -3.658 1.00 16.00 90 MET A C 1
ATOM 697 O O . MET A 1 90 ? 10.717 6.389 -2.770 1.00 17.72 90 MET A O 1
ATOM 702 N N . ASP A 1 91 ? 12.673 7.196 -3.695 1.00 13.81 91 ASP A N 1
ATOM 703 C CA . ASP A 1 91 ? 13.525 6.838 -2.509 1.00 14.46 91 ASP A CA 1
ATOM 704 C C . ASP A 1 91 ? 14.281 8.082 -2.095 1.00 14.34 91 ASP A C 1
ATOM 705 O O . ASP A 1 91 ? 14.330 9.076 -2.855 1.00 15.93 91 ASP A O 1
ATOM 710 N N . MET A 1 92 ? 14.845 8.071 -0.893 1.00 12.66 92 MET A N 1
ATOM 711 C CA . MET A 1 92 ? 15.703 9.176 -0.504 1.00 14.57 92 MET A CA 1
ATOM 712 C C . MET A 1 92 ? 17.132 8.619 -0.466 1.00 13.21 92 MET A C 1
ATOM 713 O O . MET A 1 92 ? 17.417 7.613 0.269 1.00 14.23 92 MET A O 1
ATOM 718 N N . VAL A 1 93 ? 18.041 9.219 -1.264 1.00 12.37 93 VAL A N 1
ATOM 719 C CA . VAL A 1 93 ? 19.322 8.631 -1.449 1.00 12.98 93 VAL A CA 1
ATOM 720 C C . VAL A 1 93 ? 20.466 9.556 -0.939 1.00 14.15 93 VAL A C 1
ATOM 721 O O . VAL A 1 93 ? 20.377 10.780 -1.042 1.00 13.13 93 VAL A O 1
ATOM 725 N N . ARG A 1 94 ? 21.520 8.922 -0.405 1.00 15.35 94 ARG A N 1
ATOM 726 C CA . ARG A 1 94 ? 22.549 9.749 0.291 1.00 15.02 94 ARG A CA 1
ATOM 727 C C . ARG A 1 94 ? 23.464 10.499 -0.627 1.00 15.54 94 ARG A C 1
ATOM 728 O O . ARG A 1 94 ? 23.991 9.924 -1.589 1.00 17.17 94 ARG A O 1
ATOM 736 N N . ILE A 1 95 ? 23.688 11.787 -0.373 1.00 14.67 95 ILE A N 1
ATOM 737 C CA . ILE A 1 95 ? 24.779 12.522 -1.054 1.00 17.46 95 ILE A CA 1
ATOM 738 C C . ILE A 1 95 ? 25.818 12.949 0.023 1.00 19.09 95 ILE A C 1
ATOM 739 O O . ILE A 1 95 ? 25.462 13.046 1.239 1.00 18.97 95 ILE A O 1
ATOM 744 N N . GLU A 1 96 ? 27.058 13.170 -0.398 1.00 21.56 96 GLU A N 1
ATOM 745 C CA . GLU A 1 96 ? 28.150 13.296 0.600 1.00 23.34 96 GLU A CA 1
ATOM 746 C C . GLU A 1 96 ? 28.754 14.704 0.637 1.00 23.67 96 GLU A C 1
ATOM 747 O O . GLU A 1 96 ? 29.551 14.982 1.505 1.00 24.48 96 GLU A O 1
ATOM 753 N N . SER A 1 97 ? 28.385 15.569 -0.288 1.00 21.96 97 SER A N 1
ATOM 754 C CA . SER A 1 97 ? 28.787 16.990 -0.259 1.00 22.31 97 SER A CA 1
ATOM 755 C C . SER A 1 97 ? 27.783 17.844 -1.061 1.00 22.63 97 SER A C 1
ATOM 756 O O . SER A 1 97 ? 27.027 17.322 -1.925 1.00 21.88 97 SER A O 1
ATOM 759 N N . PRO A 1 98 ? 27.776 19.157 -0.821 1.00 22.91 98 PRO A N 1
ATOM 760 C CA . PRO A 1 98 ? 26.969 20.010 -1.688 1.00 23.03 98 PRO A CA 1
ATOM 761 C C . PRO A 1 98 ? 27.530 19.938 -3.089 1.00 23.62 98 PRO A C 1
ATOM 762 O O . PRO A 1 98 ? 26.766 20.022 -4.059 1.00 23.89 98 PRO A O 1
ATOM 766 N N . GLU A 1 99 ? 28.853 19.840 -3.222 1.00 21.32 99 GLU A N 1
ATOM 767 C CA . GLU A 1 99 ? 29.437 19.957 -4.567 1.00 22.45 99 GLU A CA 1
ATOM 768 C C . GLU A 1 99 ? 29.098 18.774 -5.460 1.00 22.64 99 GLU A C 1
ATOM 769 O O . GLU A 1 99 ? 29.074 18.887 -6.671 1.00 20.15 99 GLU A O 1
ATOM 775 N N . GLU A 1 100 ? 28.825 17.629 -4.861 1.00 20.72 100 GLU A N 1
ATOM 776 C CA . GLU A 1 100 ? 28.465 16.444 -5.640 1.00 21.34 100 GLU A CA 1
ATOM 777 C C . GLU A 1 100 ? 27.221 16.717 -6.497 1.00 19.50 100 GLU A C 1
ATOM 778 O O . GLU A 1 100 ? 27.060 16.161 -7.577 1.00 19.06 100 GLU A O 1
ATOM 784 N N . ILE A 1 101 ? 26.321 17.545 -5.981 1.00 19.10 101 ILE A N 1
ATOM 785 C CA . ILE A 1 101 ? 25.056 17.857 -6.618 1.00 18.77 101 ILE A CA 1
ATOM 786 C C . ILE A 1 101 ? 25.253 18.394 -8.063 1.00 20.45 101 ILE A C 1
ATOM 787 O O . ILE A 1 101 ? 24.525 17.983 -8.982 1.00 18.88 101 ILE A O 1
ATOM 792 N N . SER A 1 102 ? 26.255 19.245 -8.220 1.00 20.54 102 SER A N 1
ATOM 793 C CA . SER A 1 102 ? 26.584 19.820 -9.502 1.00 22.66 102 SER A CA 1
ATOM 794 C C . SER A 1 102 ? 26.995 18.837 -10.578 1.00 21.28 102 SER A C 1
ATOM 795 O O . SER A 1 102 ? 26.962 19.186 -11.764 1.00 21.06 102 SER A O 1
ATOM 798 N N . LEU A 1 103 ? 27.482 17.663 -10.178 1.00 20.08 103 LEU A N 1
ATOM 799 C CA . LEU A 1 103 ? 27.932 16.660 -11.182 1.00 17.92 103 LEU A CA 1
ATOM 800 C C . LEU A 1 103 ? 26.830 15.648 -11.578 1.00 17.74 103 LEU A C 1
ATOM 801 O O . LEU A 1 103 ? 27.033 14.866 -12.477 1.00 17.44 103 LEU A O 1
ATOM 806 N N . LEU A 1 104 ? 25.712 15.605 -10.846 1.00 15.72 104 LEU A N 1
ATOM 807 C CA . LEU A 1 104 ? 24.727 14.565 -11.098 1.00 15.38 104 LEU A CA 1
ATOM 808 C C . LEU A 1 104 ? 23.992 14.829 -12.405 1.00 15.72 104 LEU A C 1
ATOM 809 O O . LEU A 1 104 ? 23.861 15.991 -12.847 1.00 15.59 104 LEU A O 1
ATOM 814 N N . PRO A 1 105 ? 23.507 13.754 -13.041 1.00 15.11 105 PRO A N 1
ATOM 815 C CA . PRO A 1 105 ? 22.640 13.930 -14.187 1.00 16.55 105 PRO A CA 1
ATOM 816 C C . PRO A 1 105 ? 21.314 14.581 -13.679 1.00 17.76 105 PRO A C 1
ATOM 817 O O . PRO A 1 105 ? 21.038 14.553 -12.460 1.00 16.42 105 PRO A O 1
ATOM 821 N N . LYS A 1 106 ? 20.496 15.113 -14.601 1.00 17.66 106 LYS A N 1
ATOM 822 C CA . LYS A 1 106 ? 19.292 15.764 -14.253 1.00 18.80 106 LYS A CA 1
ATOM 823 C C . LYS A 1 106 ? 18.100 15.007 -14.877 1.00 19.97 106 LYS A C 1
ATOM 824 O O . LYS A 1 106 ? 18.264 14.345 -15.883 1.00 18.50 106 LYS A O 1
ATOM 830 N N . THR A 1 107 ? 16.928 15.110 -14.244 1.00 18.19 107 THR A N 1
ATOM 831 C CA . THR A 1 107 ? 15.711 14.601 -14.829 1.00 17.69 107 THR A CA 1
ATOM 832 C C . THR A 1 107 ? 15.090 15.544 -15.874 1.00 17.64 107 THR A C 1
ATOM 833 O O . THR A 1 107 ? 15.562 16.630 -16.082 1.00 17.90 107 THR A O 1
ATOM 837 N N . SER A 1 108 ? 13.972 15.132 -16.424 1.00 20.72 108 SER A N 1
ATOM 838 C CA . SER A 1 108 ? 13.146 15.984 -17.296 1.00 21.74 108 SER A CA 1
ATOM 839 C C . SER A 1 108 ? 12.491 17.203 -16.602 1.00 24.60 108 SER A C 1
ATOM 840 O O . SER A 1 108 ? 11.853 18.051 -17.271 1.00 24.62 108 SER A O 1
ATOM 843 N N . TRP A 1 109 ? 12.599 17.280 -15.271 1.00 20.69 109 TRP A N 1
ATOM 844 C CA . TRP A 1 109 ? 12.236 18.484 -14.541 1.00 21.68 109 TRP A CA 1
ATOM 845 C C . TRP A 1 109 ? 13.481 19.358 -14.293 1.00 20.12 109 TRP A C 1
ATOM 846 O O . TRP A 1 109 ? 13.451 20.323 -13.545 1.00 20.71 109 TRP A O 1
ATOM 857 N N . ASN A 1 110 ? 14.597 19.032 -14.956 1.00 19.96 110 ASN A N 1
ATOM 858 C CA . ASN A 1 110 ? 15.827 19.778 -14.780 1.00 21.74 110 ASN A CA 1
ATOM 859 C C . ASN A 1 110 ? 16.354 19.804 -13.318 1.00 21.35 110 ASN A C 1
ATOM 860 O O . ASN A 1 110 ? 16.988 20.758 -12.934 1.00 22.08 110 ASN A O 1
ATOM 865 N N . ILE A 1 111 ? 16.069 18.764 -12.555 1.00 20.28 111 ILE A N 1
ATOM 866 C CA . ILE A 1 111 ? 16.535 18.639 -11.161 1.00 21.05 111 ILE A CA 1
ATOM 867 C C . ILE A 1 111 ? 17.608 17.498 -11.130 1.00 18.21 111 ILE A C 1
ATOM 868 O O . ILE A 1 111 ? 17.429 16.414 -11.735 1.00 19.30 111 ILE A O 1
ATOM 873 N N . PRO A 1 112 ? 18.677 17.698 -10.372 1.00 18.69 112 PRO A N 1
ATOM 874 C CA . PRO A 1 112 ? 19.645 16.651 -10.228 1.00 16.69 112 PRO A CA 1
ATOM 875 C C . PRO A 1 112 ? 19.111 15.456 -9.426 1.00 18.23 112 PRO A C 1
ATOM 876 O O . PRO A 1 112 ? 18.409 15.629 -8.414 1.00 17.38 112 PRO A O 1
ATOM 880 N N . GLN A 1 113 ? 19.532 14.272 -9.849 1.00 16.30 113 GLN A N 1
ATOM 881 C CA . GLN A 1 113 ? 19.381 13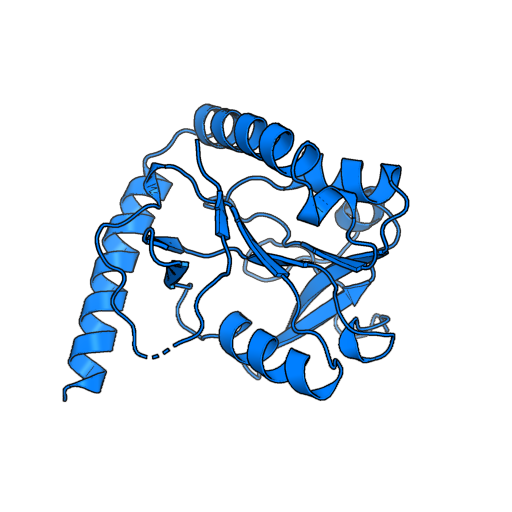.058 -9.004 1.00 18.28 113 GLN A CA 1
ATOM 882 C C . GLN A 1 113 ? 20.348 11.994 -9.542 1.00 18.28 113 GLN A C 1
ATOM 883 O O . GLN A 1 113 ? 20.648 12.016 -10.771 1.00 18.06 113 GLN A O 1
ATOM 889 N N . PRO A 1 114 ? 20.825 11.079 -8.674 1.00 19.18 114 PRO A N 1
ATOM 890 C CA . PRO A 1 114 ? 21.804 10.065 -9.124 1.00 20.01 114 PRO A CA 1
ATOM 891 C C . PRO A 1 114 ? 21.187 9.231 -10.213 1.00 18.78 114 PRO A C 1
ATOM 892 O O . PRO A 1 114 ? 19.969 8.966 -10.185 1.00 20.88 114 PRO A O 1
ATOM 896 N N . GLY A 1 115 ? 21.987 8.800 -11.187 1.00 20.57 115 GLY A N 1
ATOM 897 C CA . GLY A 1 115 ? 21.384 8.062 -12.262 1.00 23.04 115 GLY A CA 1
ATOM 898 C C . GLY A 1 115 ? 21.044 6.604 -11.961 1.00 25.71 115 GLY A C 1
ATOM 899 O O . GLY A 1 115 ? 21.374 6.086 -10.910 1.00 23.26 115 GLY A O 1
ATOM 900 N N . GLU A 1 116 ? 20.380 5.965 -12.930 1.00 28.06 116 GLU A N 1
ATOM 901 C CA . GLU A 1 116 ? 19.860 4.622 -12.865 1.00 30.28 116 GLU A CA 1
ATOM 902 C C . GLU A 1 116 ? 20.877 3.602 -12.344 1.00 31.61 116 GLU A C 1
ATOM 903 O O . GLU A 1 116 ? 20.545 2.764 -11.494 1.00 33.77 116 GLU A O 1
ATOM 905 N N . GLY A 1 117 ? 22.123 3.646 -12.751 1.00 31.75 117 GLY A N 1
ATOM 906 C CA . GLY A 1 117 ? 22.976 2.597 -12.176 1.00 30.71 117 GLY A CA 1
ATOM 907 C C . GLY A 1 117 ? 23.926 3.024 -11.088 1.00 31.04 117 GLY A C 1
ATOM 908 O O . GLY A 1 117 ? 24.863 2.293 -10.779 1.00 31.97 117 GLY A O 1
ATOM 909 N N . ASP A 1 118 ? 23.710 4.206 -10.490 1.00 28.03 118 ASP A N 1
ATOM 910 C CA . ASP A 1 118 ? 24.554 4.703 -9.430 1.00 25.00 118 ASP A CA 1
ATOM 911 C C . ASP A 1 118 ? 23.963 4.112 -8.130 1.00 25.64 118 ASP A C 1
ATOM 912 O O . ASP A 1 118 ? 22.897 4.526 -7.642 1.00 25.76 118 ASP A O 1
ATOM 917 N N . VAL A 1 119 ? 24.639 3.141 -7.543 1.00 26.36 119 VAL A N 1
ATOM 918 C CA . VAL A 1 119 ? 24.131 2.455 -6.355 1.00 25.97 119 VAL A CA 1
ATOM 919 C C . VAL A 1 119 ? 24.267 3.373 -5.160 1.00 25.91 119 VAL A C 1
ATOM 920 O O . VAL A 1 119 ? 25.355 3.814 -4.842 1.00 27.87 119 VAL A O 1
ATOM 924 N N . ARG A 1 120 ? 23.186 3.646 -4.468 1.00 24.42 120 ARG A N 1
ATOM 925 C CA . ARG A 1 120 ? 23.195 4.648 -3.438 1.00 23.48 120 ARG A CA 1
ATOM 926 C C . ARG A 1 120 ? 22.673 4.082 -2.154 1.00 21.11 120 ARG A C 1
ATOM 927 O O . ARG A 1 120 ? 21.821 3.276 -2.163 1.00 23.47 120 ARG A O 1
ATOM 935 N N . GLU A 1 121 ? 23.227 4.514 -1.031 1.00 20.52 121 GLU A N 1
ATOM 936 C CA . GLU A 1 121 ? 22.600 4.238 0.230 1.00 20.79 121 GLU A CA 1
ATOM 937 C C . GLU A 1 121 ? 21.222 4.915 0.307 1.00 19.19 121 GLU A C 1
ATOM 938 O O . GLU A 1 121 ? 21.139 6.074 0.087 1.00 18.96 121 GLU A O 1
ATOM 944 N N . GLU A 1 122 ? 20.171 4.179 0.635 1.00 18.69 122 GLU A N 1
ATOM 945 C CA . GLU A 1 122 ? 18.838 4.685 0.812 1.00 17.23 122 GLU A CA 1
ATOM 946 C C . GLU A 1 122 ? 18.583 4.956 2.262 1.00 17.96 122 GLU A C 1
ATOM 947 O O . GLU A 1 122 ? 19.023 4.153 3.138 1.00 18.17 122 GLU A O 1
ATOM 953 N N . ALA A 1 123 ? 17.796 5.981 2.549 1.00 15.30 123 ALA A N 1
ATOM 954 C CA . ALA A 1 123 ? 17.611 6.398 3.966 1.00 16.51 123 ALA A CA 1
ATOM 955 C C . ALA A 1 123 ? 16.920 5.260 4.789 1.00 17.57 123 ALA A C 1
ATOM 956 O O . ALA A 1 123 ? 17.242 5.041 5.932 1.00 16.77 123 ALA A O 1
ATOM 958 N N . LEU A 1 124 ? 15.899 4.614 4.195 1.00 19.68 124 LEU A N 1
ATOM 959 C CA . LEU A 1 124 ? 15.189 3.550 4.950 1.00 22.11 124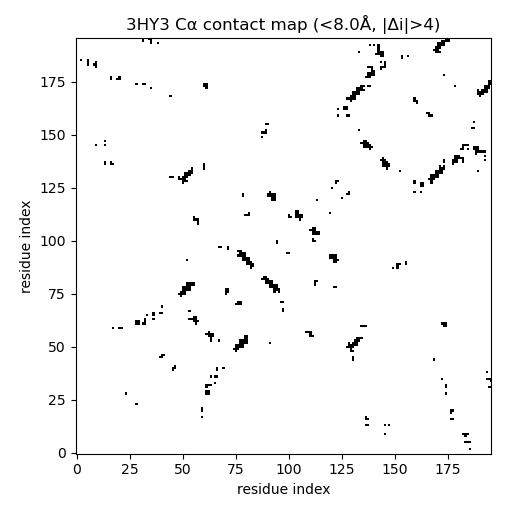 LEU A CA 1
ATOM 960 C C . LEU A 1 124 ? 15.997 2.221 5.016 1.00 24.60 124 LEU A C 1
ATOM 961 O O . LEU A 1 124 ? 15.614 1.276 5.710 1.00 28.05 124 LEU A O 1
ATOM 966 N N . SER A 1 125 ? 17.119 2.131 4.335 1.00 26.20 125 SER A N 1
ATOM 967 C CA . SER A 1 125 ? 17.932 0.929 4.484 1.00 27.25 125 SER A CA 1
ATOM 968 C C . SER A 1 125 ? 19.004 1.083 5.605 1.00 25.76 125 SER A C 1
ATOM 969 O O . SER A 1 125 ? 19.711 0.083 5.958 1.00 26.61 125 SER A O 1
ATOM 972 N N . THR A 1 126 ? 19.147 2.303 6.170 1.00 23.31 126 THR A N 1
ATOM 973 C CA . THR A 1 126 ? 20.283 2.573 7.075 1.00 23.22 126 THR A CA 1
ATOM 974 C C . THR A 1 126 ? 19.857 3.332 8.325 1.00 24.31 126 THR A C 1
ATOM 975 O O . THR A 1 126 ? 20.667 4.017 8.941 1.00 26.48 126 THR A O 1
ATOM 979 N N . GLY A 1 127 ? 18.589 3.273 8.657 1.00 23.80 127 GLY A N 1
ATOM 980 C CA . GLY A 1 127 ? 18.122 3.948 9.888 1.00 24.79 127 GLY A CA 1
ATOM 981 C C . GLY A 1 127 ? 16.860 4.775 9.834 1.00 24.67 127 GLY A C 1
ATOM 982 O O . GLY A 1 127 ? 16.264 5.096 10.915 1.00 27.75 127 GLY A O 1
ATOM 983 N N . GLY A 1 128 ? 16.439 5.156 8.644 1.00 21.73 128 GLY A N 1
ATOM 984 C CA . GLY A 1 128 ? 15.262 6.062 8.469 1.00 21.35 128 GLY A CA 1
ATOM 985 C C . GLY A 1 128 ? 15.695 7.528 8.559 1.00 18.29 128 GLY A C 1
ATOM 986 O O . GLY A 1 128 ? 16.876 7.869 8.354 1.00 17.43 128 GLY A O 1
ATOM 987 N N . LEU A 1 129 ? 14.751 8.410 8.943 1.00 18.50 129 LEU A N 1
ATOM 988 C CA . LEU A 1 129 ? 14.991 9.883 8.845 1.00 16.49 129 LEU A CA 1
ATOM 989 C C . LEU A 1 129 ? 14.456 10.579 10.092 1.00 16.76 129 LEU A C 1
ATOM 990 O O . LEU A 1 129 ? 13.395 10.249 10.548 1.00 19.89 129 LEU A O 1
ATOM 995 N N . ASP A 1 130 ? 15.217 11.511 10.623 1.00 14.83 130 ASP A N 1
ATOM 996 C CA . ASP A 1 130 ? 14.722 12.340 11.749 1.00 14.82 130 ASP A CA 1
ATOM 997 C C . ASP A 1 130 ? 13.814 13.465 11.246 1.00 15.66 130 ASP A C 1
ATOM 998 O O . ASP A 1 130 ? 12.853 13.815 11.881 1.00 15.11 130 ASP A O 1
ATOM 1003 N N . LEU A 1 131 ? 14.138 13.998 10.061 1.00 16.25 131 LEU A N 1
ATOM 1004 C CA . LEU A 1 131 ? 13.437 15.201 9.550 1.00 14.94 131 LEU A CA 1
ATOM 1005 C C . LEU A 1 131 ? 13.383 15.192 8.018 1.00 14.07 131 LEU A C 1
ATOM 1006 O O . LEU A 1 131 ? 14.390 14.889 7.350 1.00 13.63 131 LEU A O 1
ATOM 1011 N N . ILE A 1 132 ? 12.198 15.501 7.487 1.00 13.19 132 ILE A N 1
ATOM 1012 C CA . ILE A 1 132 ? 12.019 15.550 6.062 1.00 12.47 132 ILE A CA 1
ATOM 1013 C C . ILE A 1 132 ? 11.497 16.953 5.718 1.00 12.51 132 ILE A C 1
ATOM 1014 O O . ILE A 1 132 ? 10.404 17.318 6.158 1.00 12.72 132 ILE A O 1
ATOM 1019 N N . PHE A 1 133 ? 12.257 17.693 4.905 1.00 13.02 133 PHE A N 1
ATOM 1020 C CA . PHE A 1 133 ? 11.793 19.016 4.323 1.00 13.44 133 PHE A CA 1
ATOM 1021 C C . PHE A 1 133 ? 10.831 18.684 3.231 1.00 15.49 133 PHE A C 1
ATOM 1022 O O . PHE A 1 133 ? 11.133 17.873 2.287 1.00 17.05 133 PHE A O 1
ATOM 1030 N N . MET A 1 134 ? 9.639 19.222 3.351 1.00 17.15 134 MET A N 1
ATOM 1031 C CA . MET A 1 134 ? 8.523 18.842 2.470 1.00 19.75 134 MET A CA 1
ATOM 1032 C C . MET A 1 134 ? 8.316 19.966 1.422 1.00 19.94 134 MET A C 1
ATOM 1033 O O . MET A 1 134 ? 8.119 21.151 1.802 1.00 21.99 134 MET A O 1
ATOM 1038 N N . PRO A 1 135 ? 8.461 19.636 0.120 1.00 19.77 135 PRO A N 1
ATOM 1039 C CA . PRO A 1 135 ? 8.044 20.649 -0.908 1.00 18.20 135 PRO A CA 1
ATOM 1040 C C . PRO A 1 135 ? 6.543 20.500 -1.199 1.00 17.53 135 PRO A C 1
ATOM 1041 O O . PRO A 1 135 ? 5.852 19.580 -0.711 1.00 17.51 135 PRO A O 1
ATOM 1045 N N . GLY A 1 136 ? 5.968 21.451 -1.937 1.00 18.49 136 GLY A N 1
ATOM 1046 C CA . GLY A 1 136 ? 4.582 21.251 -2.371 1.00 17.67 136 GLY A CA 1
ATOM 1047 C C . GLY A 1 136 ? 4.142 22.550 -3.039 1.00 18.63 136 GLY A C 1
ATOM 1048 O O . GLY A 1 136 ? 4.819 23.558 -2.946 1.00 17.38 136 GLY A O 1
ATOM 1049 N N . LEU A 1 137 ? 3.011 22.506 -3.711 1.00 19.64 137 LEU A N 1
ATOM 1050 C CA . LEU A 1 137 ? 2.527 23.751 -4.354 1.00 18.46 137 LEU A CA 1
ATOM 1051 C C . LEU A 1 137 ? 1.802 24.649 -3.417 1.00 19.17 137 LEU A C 1
ATOM 1052 O O . LEU A 1 137 ? 1.820 25.856 -3.603 1.00 20.71 137 LEU A O 1
ATOM 1057 N N . GLY A 1 138 ? 1.106 24.085 -2.455 1.00 18.86 138 GLY A N 1
ATOM 1058 C CA . GLY A 1 138 ? 0.323 24.928 -1.491 1.00 20.21 138 GLY A CA 1
ATOM 1059 C C . GLY A 1 138 ? 0.269 24.260 -0.106 1.00 20.97 138 GLY A C 1
ATOM 1060 O O . GLY A 1 138 ? 0.337 23.036 0.026 1.00 18.79 138 GLY A O 1
ATOM 1061 N N . PHE A 1 139 ? 0.005 25.040 0.929 1.00 18.84 139 PHE A N 1
ATOM 1062 C CA . PHE A 1 139 ? -0.187 24.461 2.239 1.00 18.90 139 PHE A CA 1
ATOM 1063 C C . PHE A 1 139 ? -1.227 25.343 2.926 1.00 19.51 139 PHE A C 1
ATOM 1064 O O . PHE A 1 139 ? -1.244 26.535 2.642 1.00 20.78 139 PHE A O 1
ATOM 1072 N N . ASP A 1 140 ? -2.036 24.774 3.808 1.00 19.76 140 ASP A N 1
ATOM 1073 C CA . ASP A 1 140 ? -2.825 25.659 4.721 1.00 22.35 140 ASP A CA 1
ATOM 1074 C C . ASP A 1 140 ? -2.196 25.598 6.140 1.00 24.88 140 ASP A C 1
ATOM 1075 O O . ASP A 1 140 ? -1.106 24.938 6.367 1.00 22.83 140 ASP A O 1
ATOM 1080 N N . LYS A 1 141 ? -2.808 26.340 7.061 1.00 25.33 141 LYS A N 1
ATOM 1081 C CA . LYS A 1 141 ? -2.261 26.459 8.436 1.00 26.88 141 LYS A CA 1
ATOM 1082 C C . LYS A 1 141 ? -2.569 25.294 9.307 1.00 26.91 141 LYS A C 1
ATOM 1083 O O . LYS A 1 141 ? -2.102 25.253 10.444 1.00 28.79 141 LYS A O 1
ATOM 1089 N N . HIS A 1 142 ? -3.326 24.339 8.826 1.00 26.01 142 HIS A N 1
ATOM 1090 C CA . HIS A 1 142 ? -3.527 23.094 9.538 1.00 27.03 142 HIS A CA 1
ATOM 1091 C C . HIS A 1 142 ? -2.465 22.074 9.136 1.00 26.57 142 HIS A C 1
ATOM 1092 O O . HIS A 1 142 ? -2.520 20.925 9.588 1.00 27.29 142 HIS A O 1
ATOM 1099 N N . GLY A 1 143 ? -1.575 22.456 8.236 1.00 25.30 143 GLY A N 1
ATOM 1100 C CA . GLY A 1 143 ? -0.621 21.477 7.757 1.00 24.57 143 GLY A CA 1
ATOM 1101 C C . GLY A 1 143 ? -1.072 20.610 6.589 1.00 24.30 143 GLY A C 1
ATOM 1102 O O . GLY A 1 143 ? -0.338 19.683 6.154 1.00 21.73 143 GLY A O 1
ATOM 1103 N N . ASN A 1 144 ? -2.223 20.906 6.003 1.00 20.91 144 ASN A N 1
ATOM 1104 C CA . ASN A 1 144 ? -2.570 20.170 4.790 1.00 21.28 144 ASN A CA 1
ATOM 1105 C C . ASN A 1 144 ? -1.634 20.630 3.682 1.00 20.03 144 ASN A C 1
ATOM 1106 O O . ASN A 1 144 ? -1.235 21.771 3.616 1.00 19.61 144 ASN A O 1
ATOM 1111 N N . ARG A 1 145 ? -1.359 19.717 2.749 1.00 19.54 145 ARG A N 1
ATOM 1112 C CA . ARG A 1 145 ? -0.423 20.012 1.684 1.00 17.66 145 ARG A CA 1
ATOM 1113 C C . ARG A 1 145 ? -1.089 19.667 0.341 1.00 16.15 145 ARG A C 1
ATOM 1114 O O . ARG A 1 145 ? -1.802 18.650 0.205 1.00 18.14 145 ARG A O 1
ATOM 1122 N N . LEU A 1 146 ? -0.789 20.510 -0.644 1.00 16.89 146 LEU A N 1
ATOM 1123 C CA . LEU A 1 146 ? -1.263 20.257 -1.982 1.00 15.93 146 LEU A CA 1
ATOM 1124 C C . LEU A 1 146 ? 0.030 19.982 -2.723 1.00 15.21 146 LEU A C 1
ATOM 1125 O O . LEU A 1 146 ? 0.824 20.858 -2.938 1.00 14.86 146 LEU A O 1
ATOM 1130 N N . GLY A 1 147 ? 0.204 18.743 -3.156 1.00 17.29 147 GLY A N 1
ATOM 1131 C CA . GLY A 1 147 ? 1.378 18.375 -3.962 1.00 20.02 147 GLY A CA 1
ATOM 1132 C C . GLY A 1 147 ? 1.104 18.550 -5.470 1.00 21.42 147 GLY A C 1
ATOM 1133 O O . GLY A 1 147 ? 0.100 19.190 -5.913 1.00 18.05 147 GLY A O 1
ATOM 1134 N N . ARG A 1 148 ? 2.004 18.031 -6.290 1.00 20.42 148 ARG A N 1
ATOM 1135 C CA . ARG A 1 148 ? 1.870 18.272 -7.750 1.00 22.57 148 ARG A CA 1
ATOM 1136 C C . ARG A 1 148 ? 0.859 17.331 -8.400 1.00 23.87 148 ARG A C 1
ATOM 1137 O O . ARG A 1 148 ? 0.431 17.550 -9.595 1.00 24.55 148 ARG A O 1
ATOM 1145 N N . GLY A 1 149 ? 0.452 16.295 -7.675 1.00 23.90 149 GLY A N 1
ATOM 1146 C CA . GLY A 1 149 ? -0.602 15.475 -8.151 1.00 25.18 149 GLY A CA 1
ATOM 1147 C C . GLY A 1 149 ? -0.421 13.990 -7.931 1.00 27.11 149 GLY A C 1
ATOM 1148 O O . GLY A 1 149 ? -1.374 13.325 -7.506 1.00 30.37 149 GLY A O 1
ATOM 1149 N N . LYS A 1 150 ? 0.793 13.455 -8.121 1.00 27.17 150 LYS A N 1
ATOM 1150 C CA . LYS A 1 150 ? 0.859 11.985 -8.088 1.00 28.13 150 LYS A CA 1
ATOM 1151 C C . LYS A 1 150 ? 1.141 11.342 -6.704 1.00 27.71 150 LYS A C 1
ATOM 1152 O O . LYS A 1 150 ? 1.187 10.084 -6.569 1.00 28.59 150 LYS A O 1
ATOM 1154 N N . GLY A 1 151 ? 1.240 12.174 -5.677 1.00 23.50 151 GLY A N 1
ATOM 1155 C CA . GLY A 1 151 ? 1.337 11.642 -4.300 1.00 23.84 151 GLY A CA 1
ATOM 1156 C C . GLY A 1 151 ? 2.563 10.827 -3.920 1.00 21.84 151 GLY A C 1
ATOM 1157 O O . GLY A 1 151 ? 2.527 9.958 -3.023 1.00 22.06 151 GLY A O 1
ATOM 1158 N N . TYR A 1 152 ? 3.673 11.133 -4.572 1.00 21.46 152 TYR A N 1
ATOM 1159 C CA . TYR A 1 152 ? 4.895 10.423 -4.227 1.00 19.80 152 TYR A CA 1
ATOM 1160 C C . TYR A 1 152 ? 5.375 10.714 -2.793 1.00 19.01 152 TYR A C 1
ATOM 1161 O O . TYR A 1 152 ? 5.847 9.817 -2.128 1.00 18.23 152 TYR A O 1
ATOM 1170 N N . TYR A 1 153 ? 5.247 11.965 -2.316 1.00 19.99 153 TYR A N 1
ATOM 1171 C CA . TYR A 1 153 ? 5.636 12.216 -0.917 1.00 21.82 153 TYR A CA 1
ATOM 1172 C C . TYR A 1 153 ? 4.675 11.588 0.054 1.00 22.34 153 TYR A C 1
ATOM 1173 O O . TYR A 1 153 ? 5.086 11.039 1.100 1.00 20.75 153 TYR A O 1
ATOM 1182 N N . ASP A 1 154 ? 3.368 11.629 -0.268 1.00 23.34 154 ASP A N 1
ATOM 1183 C CA . ASP A 1 154 ? 2.425 10.950 0.655 1.00 26.41 154 ASP A CA 1
ATOM 1184 C C . ASP A 1 154 ? 2.758 9.460 0.792 1.00 24.49 154 ASP A C 1
ATOM 1185 O O . ASP A 1 154 ? 2.739 8.858 1.869 1.00 23.94 154 ASP A O 1
ATOM 1190 N N . ALA A 1 155 ? 3.001 8.811 -0.340 1.00 25.10 155 ALA A N 1
ATOM 1191 C CA . ALA A 1 155 ? 3.398 7.414 -0.305 1.00 24.53 155 ALA A CA 1
ATOM 1192 C C . ALA A 1 155 ? 4.721 7.190 0.464 1.00 24.00 155 ALA A C 1
ATOM 1193 O O . ALA A 1 155 ? 4.904 6.167 1.136 1.00 21.80 155 ALA A O 1
ATOM 1195 N N . TYR A 1 156 ? 5.697 8.101 0.269 1.00 20.82 156 TYR A N 1
ATOM 1196 C CA . TYR A 1 156 ? 6.972 7.926 0.962 1.00 20.57 156 TYR A CA 1
ATOM 1197 C C . TYR A 1 156 ? 6.784 8.058 2.503 1.00 21.05 156 TYR A C 1
ATOM 1198 O O . TYR A 1 156 ? 7.351 7.255 3.248 1.00 19.18 156 TYR A O 1
ATOM 1207 N N . LEU A 1 157 ? 6.011 9.059 2.939 1.00 22.57 157 LEU A N 1
ATOM 1208 C CA . LEU A 1 157 ? 5.718 9.186 4.399 1.00 23.91 157 LEU A CA 1
ATOM 1209 C C . LEU A 1 157 ? 5.116 7.939 4.972 1.00 25.53 157 LEU A C 1
ATOM 1210 O O . LEU A 1 157 ? 5.554 7.451 6.016 1.00 24.25 157 LEU A O 1
ATOM 1215 N N . LYS A 1 158 ? 4.153 7.356 4.264 1.00 28.18 158 LYS A N 1
ATOM 1216 C CA . LYS A 1 158 ? 3.621 6.037 4.742 1.00 28.79 158 LYS A CA 1
ATOM 1217 C C . LYS A 1 158 ? 4.689 4.997 4.882 1.00 28.35 158 LYS A C 1
ATOM 1218 O O . LYS A 1 158 ? 4.733 4.254 5.881 1.00 28.94 158 LYS A O 1
ATOM 1224 N N . ARG A 1 159 ? 5.566 4.879 3.878 1.00 28.17 159 ARG A N 1
ATOM 1225 C CA . ARG A 1 159 ? 6.682 3.964 3.974 1.00 27.94 159 ARG A CA 1
ATOM 1226 C C . ARG A 1 159 ? 7.608 4.176 5.128 1.00 27.28 159 ARG A C 1
ATOM 1227 O O . ARG A 1 159 ? 8.228 3.209 5.593 1.00 28.97 159 ARG A O 1
ATOM 1235 N N . CYS A 1 160 ? 7.814 5.428 5.548 1.00 27.10 160 CYS A N 1
ATOM 1236 C CA . CYS A 1 160 ? 8.732 5.628 6.687 1.00 29.16 160 CYS A CA 1
ATOM 1237 C C . CYS A 1 160 ? 8.384 4.888 7.987 1.00 32.19 160 CYS A C 1
ATOM 1238 O O . CYS A 1 160 ? 9.269 4.389 8.740 1.00 33.94 160 CYS A O 1
ATOM 1241 N N . LEU A 1 161 ? 7.100 4.774 8.221 1.00 36.41 161 LEU A N 1
ATOM 1242 C CA . LEU A 1 161 ? 6.595 4.037 9.387 1.00 38.29 161 LEU A CA 1
ATOM 1243 C C . LEU A 1 161 ? 7.073 2.556 9.472 1.00 39.39 161 LEU A C 1
ATOM 1244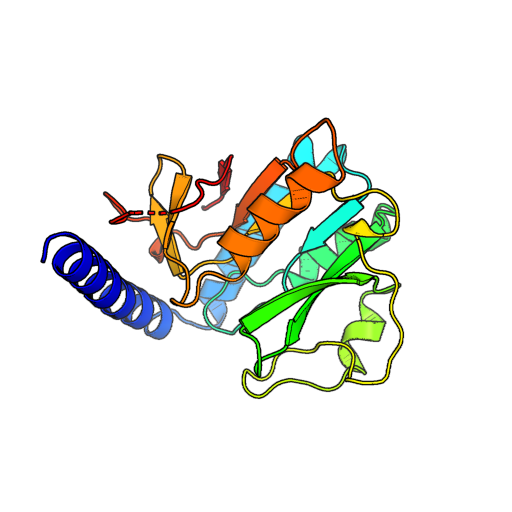 O O . LEU A 1 161 ? 7.176 1.982 10.582 1.00 41.93 161 LEU A O 1
ATOM 1249 N N . GLN A 1 162 ? 7.416 1.945 8.344 1.00 36.83 162 GLN A N 1
ATOM 1250 C CA . GLN A 1 162 ? 7.823 0.566 8.364 1.00 37.85 162 GLN A CA 1
ATOM 1251 C C . GLN A 1 162 ? 9.278 0.348 8.791 1.00 37.18 162 GLN A C 1
ATOM 1252 O O . GLN A 1 162 ? 9.773 -0.823 8.727 1.00 36.81 162 GLN A O 1
ATOM 1254 N N . HIS A 1 163 ? 9.956 1.422 9.215 1.00 35.25 163 HIS A N 1
ATOM 1255 C CA . HIS A 1 163 ? 11.327 1.282 9.650 1.00 34.33 163 HIS A CA 1
ATOM 1256 C C . HIS A 1 163 ? 11.646 1.977 10.863 1.00 34.56 163 HIS A C 1
ATOM 1257 O O . HIS A 1 163 ? 12.790 1.783 11.393 1.00 33.65 163 HIS A O 1
ATOM 1264 N N . GLN A 1 164 ? 10.719 2.849 11.274 1.00 33.80 164 GLN A N 1
ATOM 1265 C CA . GLN A 1 164 ? 11.006 3.579 12.438 1.00 34.07 164 GLN A CA 1
ATOM 1266 C C . GLN A 1 164 ? 9.813 3.622 13.378 1.00 34.91 164 GLN A C 1
ATOM 1267 O O . GLN A 1 164 ? 8.678 3.643 12.926 1.00 31.84 164 GLN A O 1
ATOM 1273 N N . GLU A 1 165 ? 10.159 3.547 14.671 1.00 37.75 165 GLU A N 1
ATOM 1274 C CA . GLU A 1 165 ? 9.323 3.647 15.851 1.00 40.60 165 GLU A CA 1
ATOM 1275 C C . GLU A 1 165 ? 8.833 5.049 15.796 1.00 41.67 165 GLU A C 1
ATOM 1276 O O . GLU A 1 165 ? 7.624 5.274 15.790 1.00 43.75 165 GLU A O 1
ATOM 1278 N N . VAL A 1 166 ? 9.765 5.996 15.641 1.00 40.31 166 VAL A N 1
ATOM 1279 C CA . VAL A 1 166 ? 9.381 7.395 15.747 1.00 38.99 166 VAL A CA 1
ATOM 1280 C C . VAL A 1 166 ? 9.245 7.998 14.346 1.00 37.53 166 VAL A C 1
ATOM 1281 O O . VAL A 1 166 ? 10.201 7.968 13.612 1.00 36.58 166 VAL A O 1
ATOM 1283 N N . LYS A 1 167 ? 8.057 8.450 13.963 1.00 35.18 167 LYS A N 1
ATOM 1284 C CA . LYS A 1 167 ? 7.816 9.044 12.625 1.00 34.40 167 LYS A CA 1
ATOM 1285 C C . LYS A 1 167 ? 8.702 10.305 12.315 1.00 30.42 167 LYS A C 1
ATOM 1286 O O . LYS A 1 167 ? 8.995 11.045 13.221 1.00 31.71 167 LYS A O 1
ATOM 1292 N N . PRO A 1 168 ? 9.194 10.501 11.056 1.00 26.62 168 PRO A N 1
ATOM 1293 C CA . PRO A 1 168 ? 10.106 11.673 10.852 1.00 22.02 168 PRO A CA 1
ATOM 1294 C C . PRO A 1 168 ? 9.331 12.980 11.101 1.00 20.49 168 PRO A C 1
ATOM 1295 O O . PRO A 1 168 ? 8.145 13.009 10.703 1.00 22.37 168 PRO A O 1
ATOM 1299 N N . TYR A 1 169 ? 9.993 14.034 11.619 1.00 15.70 169 TYR A N 1
ATOM 1300 C CA . TYR A 1 169 ? 9.355 15.347 11.678 1.00 16.24 169 TYR A CA 1
ATOM 1301 C C . TYR A 1 169 ? 9.207 15.913 10.243 1.00 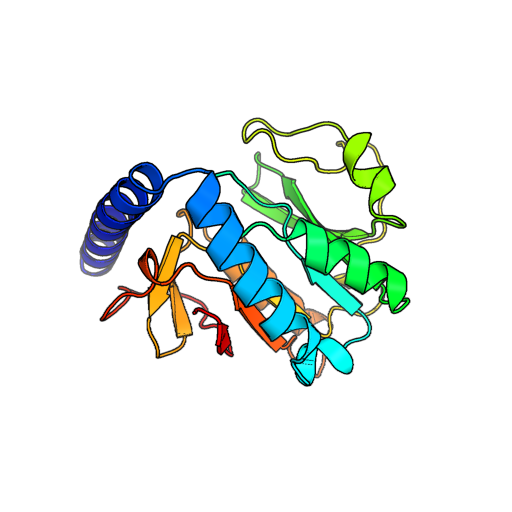14.79 169 TYR A C 1
ATOM 1302 O O . TYR A 1 169 ? 10.134 15.773 9.440 1.00 15.51 169 TYR A O 1
ATOM 1311 N N . THR A 1 170 ? 8.049 16.473 9.876 1.00 16.39 170 THR A N 1
ATOM 1312 C CA . THR A 1 170 ? 7.904 16.950 8.485 1.00 15.56 170 THR A CA 1
ATOM 1313 C C . THR A 1 170 ? 7.772 18.475 8.513 1.00 16.83 170 THR A C 1
ATOM 1314 O O . THR A 1 170 ? 6.872 19.002 9.193 1.00 17.23 170 THR A O 1
ATOM 1318 N N . LEU A 1 171 ? 8.672 19.139 7.812 1.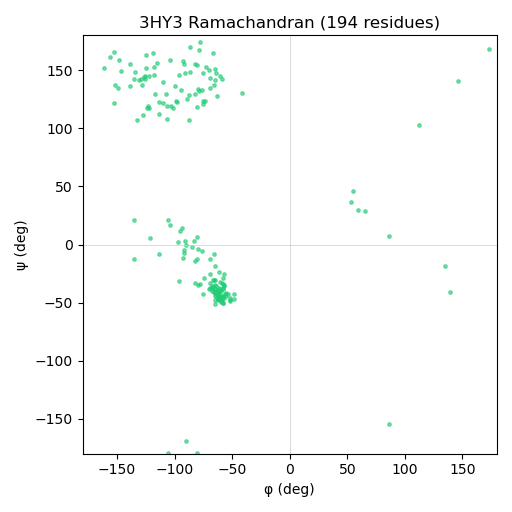00 16.00 171 LEU A N 1
ATOM 1319 C CA . LEU A 1 171 ? 8.759 20.626 7.864 1.00 17.49 171 LEU A CA 1
ATOM 1320 C C . LEU A 1 171 ? 8.713 21.111 6.418 1.00 18.47 171 LEU A C 1
ATOM 1321 O O . LEU A 1 171 ? 9.697 20.957 5.645 1.00 18.25 171 LEU A O 1
ATOM 1326 N N . ALA A 1 172 ? 7.601 21.757 6.124 1.00 17.33 172 ALA A N 1
ATOM 1327 C CA . ALA A 1 172 ? 7.397 22.352 4.773 1.00 18.88 172 ALA A CA 1
ATOM 1328 C C . ALA A 1 172 ? 7.997 23.745 4.716 1.00 19.90 172 ALA A C 1
ATOM 1329 O O . ALA A 1 172 ? 7.927 24.500 5.699 1.00 20.42 172 ALA A O 1
ATOM 1331 N N . LEU A 1 173 ? 8.485 24.135 3.533 1.00 19.38 173 LEU A N 1
ATOM 1332 C CA . LEU A 1 173 ? 9.095 25.433 3.310 1.00 20.94 173 LEU A CA 1
ATOM 1333 C C . LEU A 1 173 ? 8.251 26.073 2.184 1.00 21.16 173 LEU A C 1
ATOM 1334 O O . LEU A 1 173 ? 8.257 25.548 1.096 1.00 24.94 173 LEU A O 1
ATOM 1339 N N . ALA A 1 174 ? 7.591 27.191 2.467 1.00 21.25 174 ALA A N 1
ATOM 1340 C CA . ALA A 1 174 ? 6.570 27.758 1.585 1.00 21.42 174 ALA A CA 1
ATOM 1341 C C . ALA A 1 174 ? 6.841 29.228 1.386 1.00 22.88 174 ALA A C 1
ATOM 1342 O O . ALA A 1 174 ? 7.264 29.940 2.322 1.00 21.96 174 ALA A O 1
ATOM 1344 N N . PHE A 1 175 ? 6.610 29.709 0.162 1.00 21.35 175 PHE A N 1
ATOM 1345 C CA . PHE A 1 175 ? 6.377 31.167 -0.018 1.00 22.35 175 PHE A CA 1
ATOM 1346 C C . PHE A 1 175 ? 5.110 31.632 0.670 1.00 22.46 175 PHE A C 1
ATOM 1347 O O . PHE A 1 175 ? 4.138 30.865 0.810 1.00 21.91 175 PHE A O 1
ATOM 1355 N N . LYS A 1 176 ? 5.002 32.914 1.135 1.00 22.40 176 LYS A N 1
ATOM 1356 C CA . LYS A 1 176 ? 3.733 33.355 1.671 1.00 25.18 176 LYS A CA 1
ATOM 1357 C C . LYS A 1 176 ? 2.639 33.185 0.587 1.00 24.77 176 LYS A C 1
ATOM 1358 O O . LYS A 1 176 ? 1.503 32.904 0.885 1.00 25.49 176 LYS A O 1
ATOM 1364 N N . GLU A 1 177 ? 3.045 33.276 -0.674 1.00 27.15 177 GLU A N 1
ATOM 1365 C CA . GLU A 1 177 ? 2.091 33.120 -1.806 1.00 26.75 177 GLU A CA 1
ATOM 1366 C C . GLU A 1 177 ? 1.494 31.720 -1.891 1.00 27.00 177 GLU A C 1
ATOM 1367 O O . GLU A 1 177 ? 0.482 31.491 -2.523 1.00 27.47 177 GLU A O 1
ATOM 1373 N N . GLN A 1 178 ? 2.146 30.758 -1.250 1.00 25.12 178 GLN A N 1
ATOM 1374 C CA . GLN A 1 178 ? 1.681 29.406 -1.250 1.00 23.21 178 GLN A CA 1
ATOM 1375 C C . GLN A 1 178 ? 0.766 29.012 -0.088 1.00 22.56 178 GLN A C 1
ATOM 1376 O O . GLN A 1 178 ? 0.186 27.898 -0.082 1.00 20.24 178 GLN A O 1
ATOM 1382 N N . ILE A 1 179 ? 0.558 29.917 0.883 1.00 22.76 179 ILE A N 1
ATOM 1383 C CA . ILE A 1 179 ? -0.362 29.648 1.954 1.00 22.71 179 ILE A CA 1
ATOM 1384 C C . ILE A 1 179 ? -1.836 29.865 1.615 1.00 23.88 179 ILE A C 1
ATOM 1385 O O . ILE A 1 179 ? -2.226 30.969 1.259 1.00 25.90 179 ILE A O 1
ATOM 1390 N N . CYS A 1 180 ? -2.654 28.831 1.687 1.00 24.75 180 CYS A N 1
ATOM 1391 C CA . CYS A 1 180 ? -4.065 28.870 1.362 1.00 28.37 180 CYS A CA 1
ATOM 1392 C C . CYS A 1 180 ? -4.980 28.871 2.602 1.00 29.38 180 CYS A C 1
ATOM 1393 O O . CYS A 1 180 ? -4.611 28.372 3.651 1.00 28.94 180 CYS A O 1
ATOM 1396 N N . LEU A 1 181 ? -6.224 29.335 2.450 1.00 28.98 181 LEU A N 1
ATOM 1397 C CA . LEU A 1 181 ? -7.229 29.165 3.456 1.00 28.57 181 LEU A CA 1
ATOM 1398 C C . LEU A 1 181 ? -7.502 27.718 3.754 1.00 28.36 181 LEU A C 1
ATOM 1399 O O . LEU A 1 181 ? -7.507 27.342 4.898 1.00 29.23 181 LEU A O 1
ATOM 1404 N N . GLN A 1 182 ? -7.721 26.875 2.749 1.00 26.88 182 GLN A N 1
ATOM 1405 C CA . GLN A 1 182 ? -8.123 25.487 3.002 1.00 27.83 182 GLN A CA 1
ATOM 1406 C C . GLN A 1 182 ? -7.618 24.689 1.811 1.00 27.81 182 GLN A C 1
ATOM 1407 O O . GLN A 1 182 ? -7.897 25.028 0.678 1.00 26.98 182 GLN A O 1
ATOM 1413 N N . VAL A 1 183 ? -6.777 23.689 2.066 1.00 25.48 183 VAL A N 1
ATOM 1414 C CA . VAL A 1 183 ? -6.379 22.806 0.962 1.00 24.63 183 VAL A CA 1
ATOM 1415 C C . VAL A 1 183 ? -7.405 21.706 0.867 1.00 26.27 183 VAL A C 1
ATOM 1416 O O . VAL A 1 183 ? -7.766 21.080 1.865 1.00 26.17 183 VAL A O 1
ATOM 1420 N N . PRO A 1 184 ? -7.961 21.469 -0.314 1.00 25.58 184 PRO A N 1
ATOM 1421 C CA . PRO A 1 184 ? -8.867 20.374 -0.443 1.00 27.34 184 PRO A CA 1
ATOM 1422 C C . PRO A 1 184 ? -8.066 19.071 -0.229 1.00 28.43 184 PRO A C 1
ATOM 1423 O O . PRO A 1 184 ? -6.932 18.914 -0.762 1.00 27.92 184 PRO A O 1
ATOM 1427 N N . VAL A 1 185 ? -8.627 18.144 0.517 1.00 30.29 185 VAL A N 1
ATOM 1428 C CA . VAL A 1 185 ? -7.833 16.953 0.824 1.00 32.96 185 VAL A CA 1
ATOM 1429 C C . VAL A 1 185 ? -8.680 15.682 0.734 1.00 35.10 185 VAL A C 1
ATOM 1430 O O . VAL A 1 185 ? -9.911 15.746 0.835 1.00 34.90 185 VAL A O 1
ATOM 1432 N N . ASN A 1 186 ? -7.990 14.573 0.494 1.00 36.65 186 ASN A N 1
ATOM 1433 C CA . ASN A 1 186 ? -8.418 13.186 0.672 1.00 40.61 186 ASN A CA 1
ATOM 1434 C C . ASN A 1 186 ? -8.541 12.530 -0.682 1.00 41.88 186 ASN A C 1
ATOM 1435 O O . ASN A 1 186 ? -7.544 11.951 -1.135 1.00 44.55 186 ASN A O 1
ATOM 1437 N N . ASP A 1 189 ? -4.598 11.639 2.363 1.00 39.65 189 ASP A N 1
ATOM 1438 C CA . ASP A 1 189 ? -3.590 12.667 2.175 1.00 38.28 189 ASP A CA 1
ATOM 1439 C C . ASP A 1 189 ? -2.899 12.949 3.476 1.00 37.50 189 ASP A C 1
ATOM 1440 O O . ASP A 1 189 ? -3.528 12.996 4.486 1.00 37.18 189 ASP A O 1
ATOM 1445 N N . MET A 1 190 ? -1.587 13.160 3.421 1.00 20.00 190 MET A N 1
ATOM 1446 C CA . MET A 1 190 ? -0.758 13.289 4.619 1.00 20.00 190 MET A CA 1
ATOM 1447 C C . MET A 1 190 ? -0.479 14.752 5.009 1.00 20.00 190 MET A C 1
ATOM 1448 O O . MET A 1 190 ? 0.078 15.466 4.240 1.00 20.00 190 MET A O 1
ATOM 1453 N N . LYS A 1 191 ? -0.821 15.159 6.209 1.00 27.81 191 LYS A N 1
ATOM 1454 C CA . LYS A 1 191 ? -0.478 16.446 6.770 1.00 27.08 191 LYS A CA 1
ATOM 1455 C C . LYS A 1 191 ? 0.965 16.617 7.238 1.00 25.64 191 LYS A C 1
ATOM 1456 O O . LYS A 1 191 ? 1.551 15.698 7.678 1.00 26.26 191 LYS A O 1
ATOM 1462 N N . VAL A 1 192 ? 1.528 17.795 7.152 1.00 21.01 192 VAL A N 1
ATOM 1463 C CA . VAL A 1 192 ? 2.860 18.019 7.684 1.00 19.33 192 VAL A CA 1
ATOM 1464 C C . VAL A 1 192 ? 2.807 18.504 9.117 1.00 20.67 192 VAL A C 1
ATOM 1465 O O . VAL A 1 192 ? 1.838 19.062 9.515 1.00 21.65 192 VAL A O 1
ATOM 1469 N N . ASP A 1 193 ? 3.863 18.284 9.867 1.00 19.17 193 ASP A N 1
ATOM 1470 C CA . ASP A 1 193 ? 3.918 18.792 11.220 1.00 20.13 193 ASP A CA 1
ATOM 1471 C C . ASP A 1 193 ? 3.984 20.325 11.304 1.00 20.66 193 ASP A C 1
ATOM 1472 O O . ASP A 1 193 ? 3.388 20.915 12.276 1.00 20.77 193 ASP A O 1
ATOM 1477 N N . GLU A 1 194 ? 4.712 20.978 10.390 1.00 19.39 194 GLU A N 1
ATOM 1478 C CA . GLU A 1 194 ? 4.872 22.430 10.465 1.00 19.88 194 GLU A CA 1
ATOM 1479 C C . GLU A 1 194 ? 5.099 23.039 9.079 1.00 20.97 194 GLU A C 1
ATOM 1480 O O . GLU A 1 194 ? 5.865 22.466 8.270 1.00 20.22 194 GLU A O 1
ATOM 1486 N N . VAL A 1 195 ? 4.445 24.165 8.785 1.00 19.54 195 VAL A N 1
ATOM 1487 C CA . VAL A 1 195 ? 4.736 24.938 7.547 1.00 21.31 195 VAL A CA 1
ATOM 1488 C C . VAL A 1 195 ? 5.496 26.221 7.873 1.00 20.65 195 VAL A C 1
ATOM 1489 O O . VAL A 1 195 ? 5.010 26.998 8.659 1.00 23.94 195 VAL A O 1
ATOM 1493 N N . LEU A 1 196 ? 6.697 26.411 7.372 1.00 19.11 196 LEU A N 1
ATOM 1494 C CA . LEU A 1 196 ? 7.443 27.637 7.577 1.00 22.97 196 LEU A CA 1
ATOM 1495 C C . LEU A 1 196 ? 7.209 28.577 6.406 1.00 24.28 196 LEU A C 1
ATOM 1496 O O . LEU A 1 196 ? 7.328 28.177 5.243 1.00 21.22 196 LEU A O 1
ATOM 1501 N N . TYR A 1 197 ? 6.920 29.832 6.718 1.00 24.81 197 TYR A N 1
ATOM 1502 C CA . TYR A 1 197 ? 6.922 30.873 5.684 1.00 26.85 197 TYR A CA 1
ATOM 1503 C C . TYR A 1 197 ? 7.243 32.209 6.345 1.00 29.03 197 TYR A C 1
ATOM 1504 O O . TYR A 1 197 ? 7.178 32.284 7.568 1.00 29.50 197 TYR A O 1
ATOM 1513 N N . GLU A 1 198 ? 7.586 33.224 5.562 1.00 29.84 198 GLU A N 1
ATOM 1514 C CA . GLU A 1 198 ? 7.780 34.590 6.063 1.00 31.16 198 GLU A CA 1
ATOM 1515 C C . GLU A 1 198 ? 6.553 35.087 6.846 1.00 32.02 198 GLU A C 1
ATOM 1516 O O . GLU A 1 198 ? 5.432 35.204 6.298 1.00 35.12 198 GLU A O 1
#

Radius of gyration: 16.26 Å; Cα contacts (8 Å, |Δi|>4): 338; chains: 1; bounding box: 48×38×34 Å

Secondary structure (DSSP, 8-state):
-HHHHHHHHHHHHHHHHHHHHHTS-HHHHHHHHHHHHHHHHT-HHHHH-SE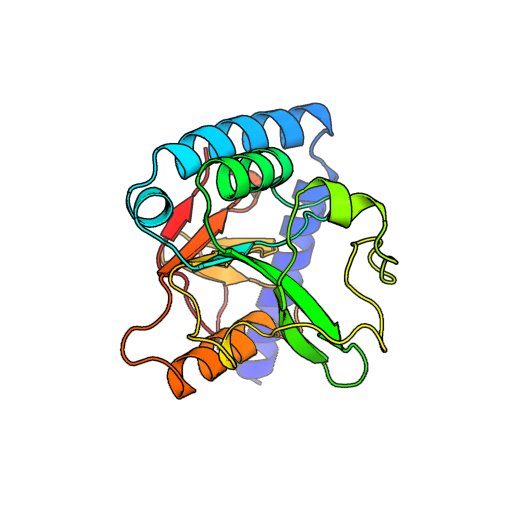EE-PPPPTTS---HHHHHHHHHTT-EEEEEEEETTTTEEEEEEE--HHHHTTS-B-TTS-B---TT----BGGGTT--SEEEEP-SEE-TT--EE-SSS-HHHHHHHHHTTT-SSPPEEEEE--GGGB-S------PPPSEEE--